Protein AF-0000000067129770 (afdb_homodimer)

Organism: Columba livia (NCBI:txid8932)

InterPro domains:
  IPR011598 Myc-type, basic helix-loop-helix (bHLH) domain [PF00010] (25-75)
  IPR011598 Myc-type, basic helix-loop-helix (bHLH) domain [PS50888] (24-75)
  IPR011598 Myc-type, basic helix-loop-helix (bHLH) domain [SM00353] (30-81)
  IPR036638 Helix-loop-helix DNA-binding domain superfamily [G3DSA:4.10.280.10] (25-103)
  IPR036638 Helix-loop-helix DNA-binding domain superfamily [SSF47459] (23-103)

Radius of gyration: 40.96 Å; Cα contacts (8 Å, |Δi|>4): 118; chains: 2; bounding box: 130×120×83 Å

Foldseek 3Di:
DPPPPPPPPVPPPPPPPPDQPPVNVVVVVVVVVVVVVVVVVVVLVVLLVVQPVNPPDDDDSVRSVVSSVVVVVVVVVVVVVVVVVVVVVVVVVVVVVVVVVVVVVVVVVVVVVVVVVVD/DPPPPPPPPVPDPPPPPPDQPPVNVVVVVVVVVVVVVVVVVVVLVVLLVVQPVNPPDDDDSVRSVVSSVVVVVVVVVVVVVVVVVVVVVVVVVVVVVVVVVVVVVVVVVVVVVVVVVVD

Solvent-accessible surface area (backbone atoms only — not comparable to full-atom values): 13628 Å² total; per-residue (Å²): 133,84,77,77,74,76,77,76,70,72,70,75,74,75,73,67,80,68,70,74,47,74,68,50,51,53,53,50,52,53,50,52,52,51,50,52,51,50,49,40,51,52,34,48,52,54,35,37,71,72,32,77,90,45,61,94,52,94,67,54,71,54,52,46,37,47,50,47,39,50,49,50,53,50,49,51,52,48,42,50,51,41,51,51,48,39,54,52,45,52,52,50,40,51,54,42,52,52,50,42,53,54,53,52,53,51,52,51,55,54,53,56,54,55,57,56,72,71,97,134,83,80,78,74,76,79,76,70,72,69,73,75,75,73,67,80,68,69,74,47,76,67,49,50,52,53,49,53,54,50,51,51,51,50,54,52,49,51,38,51,52,33,49,52,54,34,38,71,71,32,78,92,44,60,94,52,93,66,54,70,54,52,44,37,47,50,49,38,52,48,51,53,52,49,52,53,48,41,50,51,42,51,51,48,40,54,51,43,51,50,50,41,50,53,42,50,51,51,43,52,54,52,53,50,50,52,51,54,54,54,57,54,54,57,55,72,72,98

Secondary structure (DSSP, 8-state):
---------------------HHHHHHHHHHHHHHHHHHHHHHHHHHHHH-GGGTTS---HHHHHHHHHHHHHHHHHHHHHHHHHHHHHHHHHHHHHHHHHHHHHHHHHHHHHHHHHH-/---------------------HHHHHHHHHHHHHHHHHHHHHHHHHHHHH-GGGTTS---HHHHHHHHHHHHHHHHHHHHHHHHHHHHHHHHHHHHHHHHHHHHHHHHHHHHHHHHHH-

pLDDT: mean 85.24, std 18.48, range [31.55, 98.75]

Sequence (238 aa):
RERVGVPSGVPPPLTLLSLPSQADKRAHHNALERKRRDHIKDSFHSLRDSVPSLQGEKASRAQILDKATEYIQYMRRKNHTHQQDIDDLKRQNALLEQQVRALEKARYVVHTAQSCLASRERVGVPSGVPPPLTLLSLPSQADKRAHHNALERKRRDHIKDSFHSLRDSVPSLQGEKASRAQILDKATEYIQYMRRKNHTHQQDIDDLKRQNALLEQQVRALEKARYVVHTAQSCLAS

Structure (mmCIF, N/CA/C/O backbone):
data_AF-0000000067129770-model_v1
#
loop_
_entity.id
_entity.type
_entity.pdbx_description
1 polymer 'Protein max'
#
loop_
_atom_site.group_PDB
_atom_site.id
_atom_site.type_symbol
_atom_site.label_atom_id
_atom_site.label_alt_id
_atom_site.label_comp_id
_atom_site.label_asym_id
_atom_site.label_entity_id
_atom_site.label_seq_id
_atom_site.pdbx_PDB_ins_code
_atom_site.Cartn_x
_atom_site.Cartn_y
_atom_site.Cartn_z
_atom_site.occupancy
_atom_site.B_iso_or_equiv
_atom_site.auth_seq_id
_atom_site.auth_comp_id
_atom_site.auth_asym_id
_atom_site.auth_atom_id
_atom_site.pdbx_PDB_model_num
ATOM 1 N N . ARG A 1 1 ? 69.25 -60.094 7.633 1 31.55 1 ARG A N 1
ATOM 2 C CA . ARG A 1 1 ? 68.625 -59.781 6.336 1 31.55 1 ARG A CA 1
ATOM 3 C C . ARG A 1 1 ? 67.188 -59.375 6.492 1 31.55 1 ARG A C 1
ATOM 5 O O . ARG A 1 1 ? 66.312 -60.219 6.699 1 31.55 1 ARG A O 1
ATOM 12 N N . GLU A 1 2 ? 66.938 -58.188 7.184 1 35.28 2 GLU A N 1
ATOM 13 C CA . GLU A 1 2 ? 65.688 -57.531 7.496 1 35.28 2 GLU A CA 1
ATOM 14 C C . GLU A 1 2 ? 64.875 -57.219 6.23 1 35.28 2 GLU A C 1
ATOM 16 O O . GLU A 1 2 ? 65.375 -56.5 5.344 1 35.28 2 GLU A O 1
ATOM 21 N N . ARG A 1 3 ? 64.125 -58.25 5.711 1 37.38 3 ARG A N 1
ATOM 22 C CA . ARG A 1 3 ? 63.219 -58.125 4.551 1 37.38 3 ARG A CA 1
ATOM 23 C C . ARG A 1 3 ? 62.281 -56.938 4.699 1 37.38 3 ARG A C 1
ATOM 25 O O . ARG A 1 3 ? 61.594 -56.812 5.703 1 37.38 3 ARG A O 1
ATOM 32 N N . VAL A 1 4 ? 62.625 -55.688 4.352 1 40.59 4 VAL A N 1
ATOM 33 C CA . VAL A 1 4 ? 61.812 -54.5 4.133 1 40.59 4 VAL A CA 1
ATOM 34 C C . VAL A 1 4 ? 60.625 -54.812 3.232 1 40.59 4 VAL A C 1
ATOM 36 O O . VAL A 1 4 ? 60.812 -55.219 2.076 1 40.59 4 VAL A O 1
ATOM 39 N N . GLY A 1 5 ? 59.594 -55.531 3.721 1 37.03 5 GLY A N 1
ATOM 40 C CA . GLY A 1 5 ? 58.375 -55.812 2.949 1 37.03 5 GLY A CA 1
ATOM 41 C C . GLY A 1 5 ? 57.75 -54.531 2.398 1 37.03 5 GLY A C 1
ATOM 42 O O . GLY A 1 5 ? 57.688 -53.531 3.088 1 37.03 5 GLY A O 1
ATOM 43 N N . VAL A 1 6 ? 58 -54.094 1.116 1 43.81 6 VAL A N 1
ATOM 44 C CA . VAL A 1 6 ? 57.406 -53 0.4 1 43.81 6 VAL A CA 1
ATOM 45 C C . VAL A 1 6 ? 55.875 -53.062 0.548 1 43.81 6 VAL A C 1
ATOM 47 O O . VAL A 1 6 ? 55.281 -54.125 0.414 1 43.81 6 VAL A O 1
ATOM 50 N N . PRO A 1 7 ? 55.312 -52.281 1.512 1 44.62 7 PRO A N 1
ATOM 51 C CA . PRO A 1 7 ? 53.844 -52.219 1.625 1 44.62 7 PRO A CA 1
ATOM 52 C C . PRO A 1 7 ? 53.188 -51.875 0.308 1 44.62 7 PRO A C 1
ATOM 54 O O . PRO A 1 7 ? 53.5 -50.844 -0.299 1 44.62 7 PRO A O 1
ATOM 57 N N . SER A 1 8 ? 53.094 -52.656 -0.707 1 44.31 8 SER A N 1
ATOM 58 C CA . SER A 1 8 ? 52.438 -52.312 -1.972 1 44.31 8 SER A CA 1
ATOM 59 C C . SER A 1 8 ? 51.031 -51.781 -1.747 1 44.31 8 SER A C 1
ATOM 61 O O . SER A 1 8 ? 50.094 -52.562 -1.461 1 44.31 8 SER A O 1
ATOM 63 N N . GLY A 1 9 ? 50.781 -50.906 -0.828 1 41.88 9 GLY A N 1
ATOM 64 C CA . GLY A 1 9 ? 49.438 -50.375 -0.625 1 41.88 9 GLY A CA 1
ATOM 65 C C . GLY A 1 9 ? 48.781 -49.938 -1.908 1 41.88 9 GLY A C 1
ATOM 66 O O . GLY A 1 9 ? 49.219 -48.969 -2.541 1 41.88 9 GLY A O 1
ATOM 67 N N . VAL A 1 10 ? 48.406 -50.844 -2.773 1 53.84 10 VAL A N 1
ATOM 68 C CA . VAL A 1 10 ? 47.656 -50.438 -3.949 1 53.84 10 VAL A CA 1
ATOM 69 C C . VAL A 1 10 ? 46.562 -49.469 -3.537 1 53.84 10 VAL A C 1
ATOM 71 O O . VAL A 1 10 ? 45.969 -49.594 -2.459 1 53.84 10 VAL A O 1
ATOM 74 N N . PRO A 1 11 ? 46.781 -48.156 -3.783 1 56.75 11 PRO A N 1
ATOM 75 C CA . PRO A 1 11 ? 45.75 -47.188 -3.412 1 56.75 11 PRO A CA 1
ATOM 76 C C . PRO A 1 11 ? 44.344 -47.688 -3.799 1 56.75 11 PRO A C 1
ATOM 78 O O . PRO A 1 11 ? 44.188 -48.5 -4.707 1 56.75 11 PRO A O 1
ATOM 81 N N . PRO A 1 12 ? 43.438 -47.688 -2.887 1 58.03 12 PRO A N 1
ATOM 82 C CA . PRO A 1 12 ? 42.062 -48.125 -3.201 1 58.03 12 PRO A CA 1
ATOM 83 C C . PRO A 1 12 ? 41.594 -47.625 -4.57 1 58.03 12 PRO A C 1
ATOM 85 O O . PRO A 1 12 ? 42.094 -46.625 -5.07 1 58.03 12 PRO A O 1
ATOM 88 N N . PRO A 1 13 ? 41.219 -48.5 -5.449 1 53.84 13 PRO A N 1
ATOM 89 C CA . PRO A 1 13 ? 40.719 -48.062 -6.758 1 53.84 13 PRO A CA 1
ATOM 90 C C . PRO A 1 13 ? 39.875 -46.812 -6.691 1 53.84 13 PRO A C 1
ATOM 92 O O . PRO A 1 13 ? 39.219 -46.562 -5.684 1 53.84 13 PRO A O 1
ATOM 95 N N . LEU A 1 14 ? 40.312 -45.688 -7.199 1 51.38 14 LEU A N 1
ATOM 96 C CA . LEU A 1 14 ? 39.5 -44.5 -7.395 1 51.38 14 LEU A CA 1
ATOM 97 C C . LEU A 1 14 ? 38.062 -44.844 -7.742 1 51.38 14 LEU A C 1
ATOM 99 O O . LEU A 1 14 ? 37.812 -45.562 -8.719 1 51.38 14 LEU A O 1
ATOM 103 N N . THR A 1 15 ? 37.25 -45.25 -6.82 1 51.47 15 THR A N 1
ATOM 104 C CA . THR A 1 15 ? 35.812 -45.344 -7.094 1 51.47 15 THR A CA 1
ATOM 105 C C . THR A 1 15 ? 35.438 -44.375 -8.203 1 51.47 15 THR A C 1
ATOM 107 O O . THR A 1 15 ? 35.719 -43.188 -8.125 1 51.47 15 THR A O 1
ATOM 110 N N . LEU A 1 16 ? 35.5 -44.625 -9.398 1 52.03 16 LEU A N 1
ATOM 111 C CA . LEU A 1 16 ? 34.969 -43.906 -10.547 1 52.03 16 LEU A CA 1
ATOM 112 C C . LEU A 1 16 ? 33.75 -43.094 -10.164 1 52.03 16 LEU A C 1
ATOM 114 O O . LEU A 1 16 ? 32.781 -43.656 -9.625 1 52.03 16 LEU A O 1
ATOM 118 N N . LEU A 1 17 ? 33.781 -41.906 -9.609 1 55.53 17 LEU A N 1
ATOM 119 C CA . LEU A 1 17 ? 32.625 -41.031 -9.547 1 55.53 17 LEU A CA 1
ATOM 120 C C . LEU A 1 17 ? 31.609 -41.406 -10.617 1 55.53 17 LEU A C 1
ATOM 122 O O . LEU A 1 17 ? 31.859 -41.25 -11.812 1 55.53 17 LEU A O 1
ATOM 126 N N . SER A 1 18 ? 31.016 -42.625 -10.547 1 59.47 18 SER A N 1
ATOM 127 C CA . SER A 1 18 ? 29.984 -43.094 -11.461 1 59.47 18 SER A CA 1
ATOM 128 C C . SER A 1 18 ? 29.156 -41.969 -12.008 1 59.47 18 SER A C 1
ATOM 130 O O . SER A 1 18 ? 28.719 -41.094 -11.258 1 59.47 18 SER A O 1
ATOM 132 N N . LEU A 1 19 ? 29.344 -41.531 -13.164 1 66.94 19 LEU A N 1
ATOM 133 C CA . LEU A 1 19 ? 28.516 -40.594 -13.93 1 66.94 19 LEU A CA 1
ATOM 134 C C . LEU A 1 19 ? 27.031 -40.75 -13.562 1 66.94 19 LEU A C 1
ATOM 136 O O . LEU A 1 19 ? 26.531 -41.875 -13.461 1 66.94 19 LEU A O 1
ATOM 140 N N . PRO A 1 20 ? 26.562 -39.875 -12.883 1 70.94 20 PRO A N 1
ATOM 141 C CA . PRO A 1 20 ? 25.141 -39.969 -12.523 1 70.94 20 PRO A CA 1
ATOM 142 C C . PRO A 1 20 ? 24.312 -40.594 -13.633 1 70.94 20 PRO A C 1
ATOM 144 O O . PRO A 1 20 ? 24.453 -40.25 -14.805 1 70.94 20 PRO A O 1
ATOM 147 N N . SER A 1 21 ? 23.766 -41.75 -13.453 1 78.44 21 SER A N 1
ATOM 148 C CA . SER A 1 21 ? 22.891 -42.438 -14.391 1 78.44 21 SER A CA 1
ATOM 149 C C . SER A 1 21 ? 21.734 -41.531 -14.828 1 78.44 21 SER A C 1
ATOM 151 O O . SER A 1 21 ? 21.484 -40.5 -14.211 1 78.44 21 SER A O 1
ATOM 153 N N . GLN A 1 22 ? 21.203 -41.688 -16.047 1 85.38 22 GLN A N 1
ATOM 154 C CA . GLN A 1 22 ? 20 -41 -16.531 1 85.38 22 GLN A CA 1
ATOM 155 C C . GLN A 1 22 ? 18.938 -40.938 -15.445 1 85.38 22 GLN A C 1
ATOM 157 O O . GLN A 1 22 ? 18.234 -39.906 -15.32 1 85.38 22 GLN A O 1
ATOM 162 N N . ALA A 1 23 ? 18.891 -42 -14.672 1 88.25 23 ALA A N 1
ATOM 163 C CA . ALA A 1 23 ? 17.938 -42.062 -13.57 1 88.25 23 ALA A CA 1
ATOM 164 C C . ALA A 1 23 ? 18.281 -41.031 -12.484 1 88.25 23 ALA A C 1
ATOM 166 O O . ALA A 1 23 ? 17.406 -40.406 -11.906 1 88.25 23 ALA A O 1
ATOM 167 N N . ASP A 1 24 ? 19.5 -40.812 -12.211 1 87.62 24 ASP A N 1
ATOM 168 C CA . ASP A 1 24 ? 19.953 -39.844 -11.211 1 87.62 24 ASP A CA 1
ATOM 169 C C . ASP A 1 24 ? 19.703 -38.438 -11.672 1 87.62 24 ASP A C 1
ATOM 171 O O . ASP A 1 24 ? 19.297 -37.562 -10.883 1 87.62 24 ASP A O 1
ATOM 175 N N . LYS A 1 25 ? 19.875 -38.281 -12.891 1 90.44 25 LYS A N 1
ATOM 176 C CA . LYS A 1 25 ? 19.641 -36.969 -13.453 1 90.44 25 LYS A CA 1
ATOM 177 C C . LYS A 1 25 ? 18.156 -36.594 -13.383 1 90.44 25 LYS A C 1
ATOM 179 O O . LYS A 1 25 ? 17.828 -35.438 -13.047 1 90.44 25 LYS A O 1
ATOM 184 N N . ARG A 1 26 ? 17.312 -37.531 -13.781 1 93.06 26 ARG A N 1
ATOM 185 C CA . ARG A 1 26 ? 15.875 -37.312 -13.711 1 93.06 26 ARG A CA 1
ATOM 186 C C . ARG A 1 26 ? 15.438 -37 -12.281 1 93.06 26 ARG A C 1
ATOM 188 O O . ARG A 1 26 ? 14.609 -36.125 -12.039 1 93.06 26 ARG A O 1
ATOM 195 N N . ALA A 1 27 ? 15.914 -37.781 -11.297 1 93.88 27 ALA A N 1
ATOM 196 C CA . ALA A 1 27 ? 15.594 -37.594 -9.891 1 93.88 27 ALA A CA 1
ATOM 197 C C . ALA A 1 27 ? 16.016 -36.219 -9.414 1 93.88 27 ALA A C 1
ATOM 199 O O . ALA A 1 27 ? 15.281 -35.562 -8.664 1 93.88 27 ALA A O 1
ATOM 200 N N . HIS A 1 28 ? 17.156 -35.75 -9.836 1 94.88 28 HIS A N 1
ATOM 201 C CA . HIS A 1 28 ? 17.656 -34.438 -9.453 1 94.88 28 HIS A CA 1
ATOM 202 C C . HIS A 1 28 ? 16.75 -33.344 -10.008 1 94.88 28 HIS A C 1
ATOM 204 O O . HIS A 1 28 ? 16.391 -32.406 -9.289 1 94.88 28 HIS A O 1
ATOM 210 N N . HIS A 1 29 ? 16.391 -33.438 -11.289 1 95.81 29 HIS A N 1
ATOM 211 C CA . HIS A 1 29 ? 15.508 -32.469 -11.922 1 95.81 29 HIS A CA 1
ATOM 212 C C . HIS A 1 29 ? 14.18 -32.375 -11.18 1 95.81 29 HIS A C 1
ATOM 214 O O . HIS A 1 29 ? 13.719 -31.266 -10.883 1 95.81 29 HIS A O 1
ATOM 220 N N . ASN A 1 30 ? 13.617 -33.469 -10.875 1 96.94 30 ASN A N 1
ATOM 221 C CA . ASN A 1 30 ? 12.344 -33.5 -10.156 1 96.94 30 ASN A CA 1
ATOM 222 C C . ASN A 1 30 ? 12.461 -32.875 -8.781 1 96.94 30 ASN A C 1
ATOM 224 O O . ASN A 1 30 ? 11.547 -32.156 -8.352 1 96.94 30 ASN A O 1
ATOM 228 N N . ALA A 1 31 ? 13.516 -33.094 -8.109 1 97.5 31 ALA A N 1
ATOM 229 C CA . ALA A 1 31 ? 13.742 -32.5 -6.793 1 97.5 31 ALA A CA 1
ATOM 230 C C . ALA A 1 31 ? 13.852 -31 -6.883 1 97.5 31 ALA A C 1
ATOM 232 O O . ALA A 1 31 ? 13.32 -30.281 -6.031 1 97.5 31 ALA A O 1
ATOM 233 N N . LEU A 1 32 ? 14.547 -30.5 -7.859 1 97.25 32 LEU A N 1
ATOM 234 C CA . LEU A 1 32 ? 14.703 -29.062 -8.047 1 97.25 32 LEU A CA 1
ATOM 235 C C . LEU A 1 32 ? 13.359 -28.391 -8.32 1 97.25 32 LEU A C 1
ATOM 237 O O . LEU A 1 32 ? 13.07 -27.328 -7.781 1 97.25 32 LEU A O 1
ATOM 241 N N . GLU A 1 33 ? 12.586 -29 -9.125 1 96.5 33 GLU A N 1
ATOM 242 C CA . GLU A 1 33 ? 11.273 -28.453 -9.453 1 96.5 33 GLU A CA 1
ATOM 243 C C . GLU A 1 33 ? 10.359 -28.438 -8.227 1 96.5 33 GLU A C 1
ATOM 245 O O . GLU A 1 33 ? 9.602 -27.484 -8.031 1 96.5 33 GLU A O 1
ATOM 250 N N . ARG A 1 34 ? 10.445 -29.531 -7.418 1 97.31 34 ARG A N 1
ATOM 251 C CA . ARG A 1 34 ? 9.688 -29.562 -6.172 1 97.31 34 ARG A CA 1
ATOM 252 C C . ARG A 1 34 ? 10.086 -28.422 -5.254 1 97.31 34 ARG A C 1
ATOM 254 O O . ARG A 1 34 ? 9.219 -27.766 -4.66 1 97.31 34 ARG A O 1
ATOM 261 N N . LYS A 1 35 ? 11.328 -28.188 -5.188 1 97.69 35 LYS A N 1
ATOM 262 C CA . LYS A 1 35 ? 11.82 -27.078 -4.367 1 97.69 35 LYS A CA 1
ATOM 263 C C . LYS A 1 35 ? 11.305 -25.734 -4.875 1 97.69 35 LYS A C 1
ATOM 265 O O . LYS A 1 35 ? 10.93 -24.875 -4.086 1 97.69 35 LYS A O 1
ATOM 270 N N . ARG A 1 36 ? 11.359 -25.453 -6.098 1 96.81 36 ARG A N 1
ATOM 271 C CA . ARG A 1 36 ? 10.867 -24.219 -6.699 1 96.81 36 ARG A CA 1
ATOM 272 C C . ARG A 1 36 ? 9.383 -24.016 -6.414 1 96.81 36 ARG A C 1
ATOM 274 O O . ARG A 1 36 ? 8.953 -22.922 -6.059 1 96.81 36 ARG A O 1
ATOM 281 N N . ARG A 1 37 ? 8.617 -25.062 -6.605 1 97.31 37 ARG A N 1
ATOM 282 C CA . ARG A 1 37 ? 7.184 -25 -6.363 1 97.31 37 ARG A CA 1
ATOM 283 C C . ARG A 1 37 ? 6.883 -24.672 -4.906 1 97.31 37 ARG A C 1
ATOM 285 O O . ARG A 1 37 ? 5.961 -23.906 -4.609 1 97.31 37 ARG A O 1
ATOM 292 N N . ASP A 1 38 ? 7.621 -25.312 -3.996 1 97.94 38 ASP A N 1
ATOM 293 C CA . ASP A 1 38 ? 7.457 -25.047 -2.572 1 97.94 38 ASP A CA 1
ATOM 294 C C . ASP A 1 38 ? 7.766 -23.578 -2.254 1 97.94 38 ASP A C 1
ATOM 296 O O . ASP A 1 38 ? 7.027 -22.938 -1.511 1 97.94 38 ASP A O 1
ATOM 300 N N . HIS A 1 39 ? 8.805 -23.109 -2.834 1 97.88 39 HIS A N 1
ATOM 301 C CA . HIS A 1 39 ? 9.148 -21.719 -2.631 1 97.88 39 HIS A CA 1
ATOM 302 C C . HIS A 1 39 ? 8.023 -20.797 -3.1 1 97.88 39 HIS A C 1
ATOM 304 O O . HIS A 1 39 ? 7.668 -19.844 -2.404 1 97.88 39 HIS A O 1
ATOM 310 N N . ILE A 1 40 ? 7.512 -20.984 -4.164 1 98.19 40 ILE A N 1
ATOM 311 C CA . ILE A 1 40 ? 6.414 -20.203 -4.727 1 98.19 40 ILE A CA 1
ATOM 312 C C . ILE A 1 40 ? 5.203 -20.281 -3.799 1 98.19 40 ILE A C 1
ATOM 314 O O . ILE A 1 40 ? 4.531 -19.281 -3.561 1 98.19 40 ILE A O 1
ATOM 318 N N . LYS A 1 41 ? 4.965 -21.5 -3.328 1 97.69 41 LYS A N 1
ATOM 319 C CA . LYS A 1 41 ? 3.871 -21.703 -2.383 1 97.69 41 LYS A CA 1
ATOM 320 C C . LYS A 1 41 ? 4.055 -20.828 -1.141 1 97.69 41 LYS A C 1
ATOM 322 O O . LYS A 1 41 ? 3.109 -20.188 -0.678 1 97.69 41 LYS A O 1
ATOM 327 N N . ASP A 1 42 ? 5.199 -20.891 -0.614 1 97.81 42 ASP A N 1
ATOM 328 C CA . ASP A 1 42 ? 5.52 -20.078 0.56 1 97.81 42 ASP A CA 1
ATOM 329 C C . ASP A 1 42 ? 5.336 -18.594 0.269 1 97.81 42 ASP A C 1
ATOM 331 O O . ASP A 1 42 ? 4.84 -17.844 1.114 1 97.81 42 ASP A O 1
ATOM 335 N N . SER A 1 43 ? 5.762 -18.188 -0.853 1 98.19 43 SER A N 1
ATOM 336 C CA . SER A 1 43 ? 5.621 -16.797 -1.251 1 98.19 43 SER A CA 1
ATOM 337 C C . SER A 1 43 ? 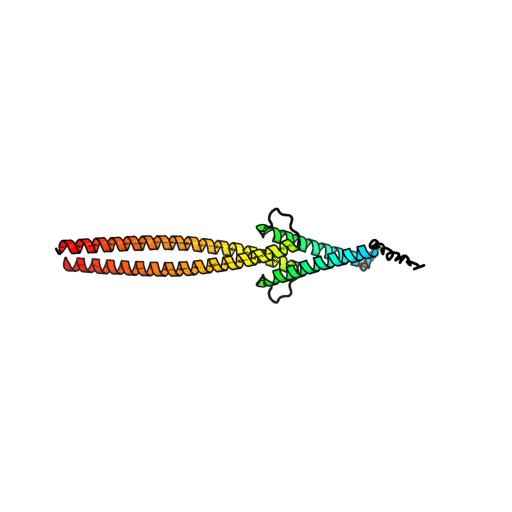4.156 -16.391 -1.374 1 98.19 43 SER A C 1
ATOM 339 O O . SER A 1 43 ? 3.773 -15.289 -1.005 1 98.19 43 SER A O 1
ATOM 341 N N . PHE A 1 44 ? 3.334 -17.234 -1.805 1 97.38 44 PHE A N 1
ATOM 342 C CA . PHE A 1 44 ? 1.895 -17 -1.849 1 97.38 44 PHE A CA 1
ATOM 343 C C . PHE A 1 44 ? 1.334 -16.797 -0.445 1 97.38 44 PHE A C 1
ATOM 345 O O . PHE A 1 44 ? 0.502 -15.922 -0.219 1 97.38 44 PHE A O 1
ATOM 352 N N . HIS A 1 45 ? 1.781 -17.672 0.484 1 95.69 45 HIS A N 1
ATOM 353 C CA . HIS A 1 45 ? 1.32 -17.562 1.863 1 95.69 45 HIS A CA 1
ATOM 354 C C . HIS A 1 45 ? 1.709 -16.219 2.467 1 95.69 45 HIS A C 1
ATOM 356 O O . HIS A 1 45 ? 0.89 -15.57 3.121 1 95.69 45 HIS A O 1
ATOM 362 N N . SER A 1 46 ? 2.896 -15.844 2.213 1 96.44 46 SER A N 1
ATOM 363 C CA . SER A 1 46 ? 3.381 -14.562 2.719 1 96.44 46 SER A CA 1
ATOM 364 C C . SER A 1 46 ? 2.564 -13.406 2.16 1 96.44 46 SER A C 1
ATOM 366 O O . SER A 1 46 ? 2.213 -12.477 2.891 1 96.44 46 SER A O 1
ATOM 368 N N . LEU A 1 47 ? 2.275 -13.508 0.915 1 97.06 47 LEU A N 1
ATOM 369 C CA . LEU A 1 47 ? 1.49 -12.461 0.268 1 97.06 47 LEU A CA 1
ATOM 370 C C . LEU A 1 47 ? 0.071 -12.422 0.826 1 97.06 47 LEU A C 1
ATOM 372 O O . LEU A 1 47 ? -0.456 -11.352 1.122 1 97.06 47 LEU A O 1
ATOM 376 N N . ARG A 1 48 ? -0.507 -13.609 0.912 1 95.81 48 ARG A N 1
ATOM 377 C CA . ARG A 1 48 ? -1.851 -13.719 1.471 1 95.81 48 ARG A CA 1
ATOM 378 C C . ARG A 1 48 ? -1.92 -13.094 2.859 1 95.81 48 ARG A C 1
ATOM 380 O O . ARG A 1 48 ? -2.85 -12.344 3.162 1 95.81 48 ARG A O 1
ATOM 387 N N . ASP A 1 49 ? -0.949 -13.25 3.721 1 94.69 49 ASP A N 1
ATOM 388 C CA . ASP A 1 49 ? -0.92 -12.766 5.098 1 94.69 49 ASP A CA 1
ATOM 389 C C . ASP A 1 49 ? -0.701 -11.25 5.141 1 94.69 49 ASP A C 1
ATOM 391 O O . ASP A 1 49 ? -0.998 -10.609 6.148 1 94.69 49 ASP A O 1
ATOM 395 N N . SER A 1 50 ? -0.2 -10.711 4.102 1 95.38 50 SER A N 1
ATOM 396 C CA . SER A 1 50 ? 0.086 -9.281 4.07 1 95.38 50 SER A CA 1
ATOM 397 C C . SER A 1 50 ? -1.137 -8.484 3.635 1 95.38 50 SER A C 1
ATOM 399 O O . SER A 1 50 ? -1.153 -7.254 3.74 1 95.38 50 SER A O 1
ATOM 401 N N . VAL A 1 51 ? -2.098 -9.273 3.16 1 95.88 51 VAL A N 1
ATOM 402 C CA . VAL A 1 51 ? -3.305 -8.609 2.676 1 95.88 51 VAL A CA 1
ATOM 403 C C . VAL A 1 51 ? -4.434 -8.789 3.691 1 95.88 51 VAL A C 1
ATOM 405 O O . VAL A 1 51 ? -4.906 -9.906 3.914 1 95.88 51 VAL A O 1
ATOM 408 N N . PRO A 1 52 ? -4.969 -7.75 4.223 1 92.25 52 PRO A N 1
ATOM 409 C CA . PRO A 1 52 ? -5.973 -7.836 5.285 1 92.25 52 PRO A CA 1
ATOM 410 C C . PRO A 1 52 ? -7.273 -8.492 4.82 1 92.25 52 PRO A C 1
ATOM 412 O O . PRO A 1 52 ? -7.926 -9.195 5.594 1 92.25 52 PRO A O 1
ATOM 415 N N . SER A 1 53 ? -7.66 -8.289 3.615 1 90.69 53 SER A N 1
ATOM 416 C CA . SER A 1 53 ? -8.93 -8.789 3.096 1 90.69 53 SER A CA 1
ATOM 417 C C . SER A 1 53 ? -8.914 -10.305 2.961 1 90.69 53 SER A C 1
ATOM 419 O O . SER A 1 53 ? -9.961 -10.938 2.818 1 90.69 53 SER A O 1
ATOM 421 N N . LEU A 1 54 ? -7.75 -10.852 2.994 1 91.38 54 LEU A N 1
ATOM 422 C CA . LEU A 1 54 ? -7.605 -12.281 2.742 1 91.38 54 LEU A CA 1
ATOM 423 C C . LEU A 1 54 ? -7.359 -13.039 4.043 1 91.38 54 LEU A C 1
ATOM 425 O O . LEU A 1 54 ? -7.273 -14.266 4.039 1 91.38 54 LEU A O 1
ATOM 429 N N . GLN A 1 55 ? -7.355 -12.422 5.148 1 82.62 55 GLN A N 1
ATOM 430 C CA . GLN A 1 55 ? -7.055 -13.07 6.418 1 82.62 55 GLN A CA 1
ATOM 431 C C . GLN A 1 55 ? -8.195 -14 6.844 1 82.62 55 GLN A C 1
ATOM 433 O O . GLN A 1 55 ? -9.344 -13.57 6.922 1 82.62 55 GLN A O 1
ATOM 438 N N . GLY A 1 56 ? -7.777 -15.242 7.078 1 78.62 56 GLY A N 1
ATOM 439 C CA . GLY A 1 56 ? -8.727 -16.203 7.617 1 78.62 56 GLY A CA 1
ATOM 440 C C . GLY A 1 56 ? -9.539 -16.906 6.547 1 78.62 56 GLY A C 1
ATOM 441 O O . GLY A 1 56 ? -10.414 -17.719 6.855 1 78.62 56 GLY A O 1
ATOM 442 N N . GLU A 1 57 ? -9.453 -16.5 5.297 1 74.31 57 GLU A N 1
ATOM 443 C CA . GLU A 1 57 ? -10.227 -17.109 4.219 1 74.31 57 GLU A CA 1
ATOM 444 C C . GLU A 1 57 ? -9.352 -18 3.348 1 74.31 57 GLU A C 1
ATOM 446 O O . GLU A 1 57 ? -8.156 -17.75 3.191 1 74.31 57 GLU A O 1
ATOM 451 N N . LYS A 1 58 ? -10 -19.047 3.014 1 87.06 58 LYS A N 1
ATOM 452 C CA . LYS A 1 58 ? -9.312 -19.859 2.008 1 87.06 58 LYS A CA 1
ATOM 453 C C . LYS A 1 58 ? -9.406 -19.219 0.627 1 87.06 58 LYS A C 1
ATOM 455 O O . LYS A 1 58 ? -10.508 -18.922 0.147 1 87.06 58 LYS A O 1
ATOM 460 N N . ALA A 1 59 ? -8.406 -18.625 0.122 1 92.81 59 ALA A N 1
ATOM 461 C CA . ALA A 1 59 ? -8.398 -17.969 -1.18 1 92.81 59 ALA A CA 1
ATOM 462 C C . ALA A 1 59 ? -7.539 -18.734 -2.182 1 92.81 59 ALA A C 1
ATOM 464 O O . ALA A 1 59 ? -6.484 -19.266 -1.826 1 92.81 59 ALA A O 1
ATOM 465 N N . SER A 1 60 ? -8.125 -18.781 -3.381 1 95.31 60 SER A N 1
ATOM 466 C CA . SER A 1 60 ? -7.359 -19.406 -4.457 1 95.31 60 SER A CA 1
ATOM 467 C C . SER A 1 60 ? -6.152 -18.562 -4.844 1 95.31 60 SER A C 1
ATOM 469 O O . SER A 1 60 ? -6.039 -17.406 -4.426 1 95.31 60 SER A O 1
ATOM 471 N N . ARG A 1 61 ? -5.285 -19.109 -5.57 1 96.81 61 ARG A N 1
ATOM 472 C CA . ARG A 1 61 ? -4.102 -18.406 -6.043 1 96.81 61 ARG A CA 1
ATOM 473 C C . ARG A 1 61 ? -4.48 -17.188 -6.867 1 96.81 61 ARG A C 1
ATOM 475 O O . ARG A 1 61 ? -3.91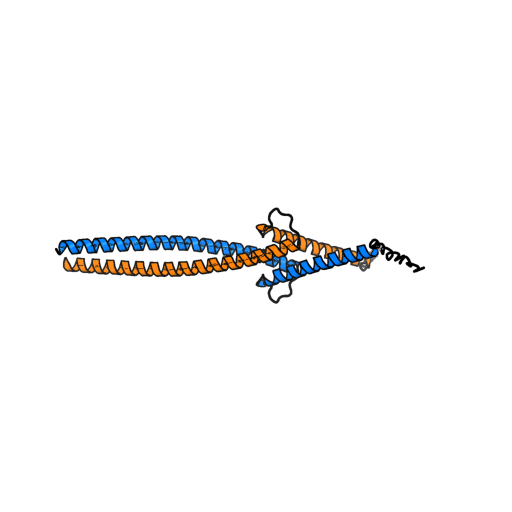8 -16.109 -6.688 1 96.81 61 ARG A O 1
ATOM 482 N N . ALA A 1 62 ? -5.383 -17.391 -7.816 1 97.12 62 ALA A N 1
ATOM 483 C CA . ALA A 1 62 ? -5.828 -16.281 -8.656 1 97.12 62 ALA A CA 1
ATOM 484 C C . ALA A 1 62 ? -6.438 -15.164 -7.816 1 97.12 62 ALA A C 1
ATOM 486 O O . ALA A 1 62 ? -6.156 -13.984 -8.039 1 97.12 62 ALA A O 1
ATOM 487 N N . GLN A 1 63 ? -7.199 -15.492 -6.863 1 96.31 63 GLN A N 1
ATOM 488 C CA . GLN A 1 63 ? -7.844 -14.531 -5.98 1 96.31 63 GLN A CA 1
ATOM 489 C C . GLN A 1 63 ? -6.816 -13.758 -5.156 1 96.31 63 GLN A C 1
ATOM 491 O O . GLN A 1 63 ? -6.953 -12.547 -4.953 1 96.31 63 GLN A O 1
ATOM 496 N N . ILE A 1 64 ? -5.84 -14.453 -4.664 1 97.75 64 ILE A N 1
ATOM 497 C CA . ILE A 1 64 ? -4.789 -13.812 -3.883 1 97.75 64 ILE A CA 1
ATOM 498 C C . ILE A 1 64 ? -4.09 -12.758 -4.73 1 97.75 64 ILE A C 1
ATOM 500 O O . ILE A 1 64 ? -3.893 -11.625 -4.285 1 97.75 64 ILE A O 1
ATOM 504 N N . LEU A 1 65 ? -3.85 -13.133 -5.922 1 98 65 LEU A N 1
ATOM 505 C CA . LEU A 1 65 ? -3.17 -12.219 -6.828 1 98 65 LEU A CA 1
ATOM 506 C C . LEU A 1 65 ? -4.039 -11 -7.133 1 98 65 LEU A C 1
ATOM 508 O O . LEU A 1 65 ? -3.566 -9.867 -7.086 1 98 65 LEU A O 1
ATOM 512 N N . ASP A 1 66 ? -5.215 -11.227 -7.418 1 97.62 66 ASP A N 1
ATOM 513 C CA . ASP A 1 66 ? -6.148 -10.156 -7.758 1 97.62 66 ASP A CA 1
ATOM 514 C C . ASP A 1 66 ? -6.395 -9.234 -6.562 1 97.62 66 ASP A C 1
ATOM 516 O O . ASP A 1 66 ? -6.383 -8.008 -6.703 1 97.62 66 ASP A O 1
ATOM 520 N N . LYS A 1 67 ? -6.574 -9.859 -5.457 1 97.25 67 LYS A N 1
ATOM 521 C CA . LYS A 1 67 ? -6.812 -9.07 -4.25 1 97.25 67 LYS A CA 1
ATOM 522 C C . LYS A 1 67 ? -5.574 -8.266 -3.867 1 97.25 67 LYS A C 1
ATOM 524 O O . LYS A 1 67 ? -5.688 -7.141 -3.381 1 97.25 67 LYS A O 1
ATOM 529 N N . ALA A 1 68 ? -4.445 -8.812 -4.016 1 98 68 ALA A N 1
ATOM 530 C CA . ALA A 1 68 ? -3.207 -8.086 -3.752 1 98 68 ALA A CA 1
ATOM 531 C C . ALA A 1 68 ? -3.076 -6.875 -4.672 1 98 68 ALA A C 1
ATOM 533 O O . ALA A 1 68 ? -2.697 -5.789 -4.227 1 98 68 ALA A O 1
ATOM 534 N N . THR A 1 69 ? -3.381 -7.09 -5.93 1 97.75 69 THR A N 1
ATOM 535 C CA . THR A 1 69 ? -3.332 -5.996 -6.895 1 97.75 69 THR A CA 1
ATOM 536 C C . THR A 1 69 ? -4.289 -4.875 -6.492 1 97.75 69 THR A C 1
ATOM 538 O O . THR A 1 69 ? -3.922 -3.699 -6.516 1 97.75 69 THR A O 1
ATOM 541 N N . GLU A 1 70 ? -5.477 -5.242 -6.133 1 97.62 70 GLU A N 1
ATOM 542 C CA . GLU A 1 70 ? -6.473 -4.277 -5.672 1 97.62 70 GLU A CA 1
ATOM 543 C C . GLU A 1 70 ? -5.98 -3.527 -4.438 1 97.62 70 GLU A C 1
ATOM 545 O O . GLU A 1 70 ? -6.137 -2.307 -4.344 1 97.62 70 GLU A O 1
ATOM 550 N N . TYR A 1 71 ? -5.469 -4.277 -3.557 1 97.81 71 TYR A N 1
ATOM 551 C CA . TYR A 1 71 ? -4.984 -3.697 -2.311 1 97.81 71 TYR A CA 1
ATOM 552 C C . TYR A 1 71 ? -3.852 -2.713 -2.572 1 97.81 71 TYR A C 1
ATOM 554 O O . TYR A 1 71 ? -3.807 -1.634 -1.976 1 97.81 71 TYR A O 1
ATOM 562 N N . ILE A 1 72 ? -2.971 -3.057 -3.432 1 97.88 72 ILE A N 1
ATOM 563 C CA . ILE A 1 72 ? -1.862 -2.178 -3.789 1 97.88 72 ILE A CA 1
ATOM 564 C C . ILE A 1 72 ? -2.404 -0.884 -4.391 1 97.88 72 ILE A C 1
ATOM 566 O O . ILE A 1 72 ? -1.964 0.21 -4.031 1 97.88 72 ILE A O 1
ATOM 570 N N . GLN A 1 73 ? -3.363 -0.977 -5.254 1 97.38 73 GLN A N 1
ATOM 571 C CA . GLN A 1 73 ? -3.963 0.202 -5.871 1 97.38 73 GLN A CA 1
ATOM 572 C C . GLN A 1 73 ? -4.645 1.082 -4.828 1 97.38 73 GLN A C 1
ATOM 574 O O . GLN A 1 73 ? -4.504 2.307 -4.855 1 97.38 73 GLN A O 1
ATOM 579 N N . TYR A 1 74 ? -5.379 0.488 -3.959 1 97.88 74 TYR A N 1
ATOM 580 C CA . TYR A 1 74 ? -6.031 1.204 -2.869 1 97.88 74 TYR A CA 1
ATOM 581 C C . TYR A 1 74 ? -5.008 1.954 -2.021 1 97.88 74 TYR A C 1
ATOM 583 O O . TYR A 1 74 ? -5.195 3.133 -1.713 1 97.88 74 TYR A O 1
ATOM 591 N N . MET A 1 75 ? -3.963 1.301 -1.696 1 97.19 75 MET A N 1
ATOM 592 C CA . MET A 1 75 ? -2.93 1.881 -0.843 1 97.19 75 MET A CA 1
ATOM 593 C C . MET A 1 75 ? -2.256 3.062 -1.531 1 97.19 75 MET A C 1
ATOM 595 O O . MET A 1 75 ? -1.909 4.051 -0.881 1 97.19 75 MET A O 1
ATOM 599 N N . ARG A 1 76 ? -2.037 2.906 -2.781 1 96.75 76 ARG A N 1
ATOM 600 C CA . ARG A 1 76 ? -1.452 4.004 -3.547 1 96.75 76 ARG A CA 1
ATOM 601 C C . ARG A 1 76 ? -2.355 5.23 -3.523 1 96.75 76 ARG A C 1
ATOM 603 O O . ARG A 1 76 ? -1.885 6.348 -3.305 1 96.75 76 ARG A O 1
ATOM 610 N N . ARG A 1 77 ? -3.559 5.051 -3.74 1 97.44 77 ARG A N 1
ATOM 611 C CA . ARG A 1 77 ? -4.52 6.145 -3.688 1 97.44 77 ARG A CA 1
ATOM 612 C C . ARG A 1 77 ? -4.555 6.777 -2.299 1 97.44 77 ARG A C 1
ATOM 614 O O . ARG A 1 77 ? -4.535 8 -2.17 1 97.44 77 ARG A O 1
ATOM 621 N N . LYS A 1 78 ? -4.609 5.918 -1.396 1 97.88 78 LYS A N 1
ATOM 622 C CA . LYS A 1 78 ? -4.656 6.398 -0.018 1 97.88 78 LYS A CA 1
ATOM 623 C C . LYS A 1 78 ? -3.404 7.203 0.325 1 97.88 78 LYS A C 1
ATOM 625 O O . LYS A 1 78 ? -3.494 8.266 0.937 1 97.88 78 LYS A O 1
ATOM 630 N N . ASN A 1 79 ? -2.32 6.652 -0.039 1 97.62 79 ASN A N 1
ATOM 631 C CA . ASN A 1 79 ? -1.066 7.355 0.201 1 97.62 79 ASN A CA 1
ATOM 632 C C . ASN A 1 79 ? -1.046 8.719 -0.492 1 97.62 79 ASN A C 1
ATOM 634 O O . ASN A 1 79 ? -0.567 9.695 0.075 1 97.62 79 ASN A O 1
ATOM 638 N N . HIS A 1 80 ? -1.578 8.727 -1.668 1 97.5 80 HIS A N 1
ATOM 639 C CA . HIS A 1 80 ? -1.662 9.984 -2.402 1 97.5 80 HIS A CA 1
ATOM 640 C C . HIS A 1 80 ? -2.566 10.984 -1.686 1 97.5 80 HIS A C 1
ATOM 642 O O . HIS A 1 80 ? -2.207 12.148 -1.524 1 97.5 80 HIS A O 1
ATOM 648 N N . THR A 1 81 ? -3.652 10.633 -1.209 1 98.5 81 THR A N 1
ATOM 649 C CA . THR A 1 81 ? -4.594 11.469 -0.472 1 98.5 81 THR A CA 1
ATOM 650 C C . THR A 1 81 ? -3.957 12 0.812 1 98.5 81 THR A C 1
ATOM 652 O O . THR A 1 81 ? -4.062 13.188 1.12 1 98.5 81 THR A O 1
ATOM 655 N N . HIS A 1 82 ? -3.299 11.094 1.517 1 98.5 82 HIS A N 1
ATOM 656 C CA . HIS A 1 82 ? -2.623 11.5 2.744 1 98.5 82 HIS A CA 1
ATOM 657 C C . HIS A 1 82 ? -1.55 12.547 2.461 1 98.5 82 HIS A C 1
ATOM 659 O O . HIS A 1 82 ? -1.392 13.5 3.225 1 98.5 82 HIS A O 1
ATOM 665 N N . GLN A 1 83 ? -0.865 12.375 1.404 1 98.31 83 GLN A N 1
ATOM 666 C CA . GLN A 1 83 ? 0.158 13.344 1.021 1 98.31 83 GLN A CA 1
ATOM 667 C C . GLN A 1 83 ? -0.46 14.703 0.71 1 98.31 83 GLN A C 1
ATOM 669 O O . GLN A 1 83 ? 0.074 15.742 1.111 1 98.31 83 GLN A O 1
ATOM 674 N N . GLN A 1 84 ? -1.591 14.742 0.025 1 98.56 84 GLN A N 1
ATOM 675 C CA . GLN A 1 84 ? -2.303 15.977 -0.268 1 98.56 84 GLN A CA 1
ATOM 676 C C . GLN A 1 84 ? -2.787 16.656 1.013 1 98.56 84 GLN A C 1
ATOM 678 O O . GLN A 1 84 ? -2.678 17.875 1.16 1 98.56 84 GLN A O 1
ATOM 683 N N . ASP A 1 85 ? -3.25 15.898 1.848 1 98.62 85 ASP A N 1
ATOM 684 C CA . ASP A 1 85 ? -3.703 16.438 3.129 1 98.62 85 ASP A CA 1
ATOM 685 C C . ASP A 1 85 ? -2.551 17.062 3.9 1 98.62 85 ASP A C 1
ATOM 687 O O . ASP A 1 85 ? -2.703 18.141 4.477 1 98.62 85 ASP A O 1
ATOM 691 N N . ILE A 1 86 ? -1.459 16.375 3.918 1 98.75 86 ILE A N 1
ATOM 692 C CA . ILE A 1 86 ? -0.276 16.875 4.605 1 98.75 86 ILE A CA 1
ATOM 693 C C . ILE A 1 86 ? 0.128 18.219 4.012 1 98.75 86 ILE A C 1
ATOM 695 O O . ILE A 1 86 ? 0.359 19.188 4.746 1 98.75 86 ILE A O 1
ATOM 699 N N . ASP A 1 87 ? 0.112 18.312 2.709 1 98.69 87 ASP A N 1
ATOM 700 C CA . ASP A 1 87 ? 0.501 19.547 2.041 1 98.69 87 ASP A CA 1
ATOM 701 C C . ASP A 1 87 ? -0.479 20.672 2.359 1 98.69 87 ASP A C 1
ATOM 703 O O . ASP A 1 87 ? -0.069 21.812 2.6 1 98.69 87 ASP A O 1
ATOM 707 N N . ASP A 1 88 ? -1.711 20.375 2.377 1 98.69 88 ASP A N 1
ATOM 708 C CA . ASP A 1 88 ? -2.738 21.359 2.695 1 98.69 88 ASP A CA 1
ATOM 709 C C . ASP A 1 88 ? -2.605 21.844 4.137 1 98.69 88 ASP A C 1
ATOM 711 O O . ASP A 1 88 ? -2.68 23.047 4.402 1 98.69 88 ASP A O 1
ATOM 715 N N . LEU A 1 89 ? -2.318 20.891 5.004 1 98.5 89 LEU A N 1
ATOM 716 C CA . LEU A 1 89 ? -2.188 21.234 6.418 1 98.5 89 LEU A CA 1
ATOM 717 C C . LEU A 1 89 ? -0.932 22.062 6.66 1 98.5 89 LEU A C 1
ATOM 719 O O . LEU A 1 89 ? -0.939 22.984 7.484 1 98.5 89 LEU A O 1
ATOM 723 N N . LYS A 1 90 ? 0.058 21.797 5.898 1 98.38 90 LYS A N 1
ATOM 724 C CA . LYS A 1 90 ? 1.287 22.578 6 1 98.38 90 LYS A CA 1
ATOM 725 C C . LYS A 1 90 ? 1.072 24 5.512 1 98.38 90 LYS A C 1
ATOM 727 O O . LYS A 1 90 ? 1.568 24.953 6.121 1 98.38 90 LYS A O 1
ATOM 732 N N . ARG A 1 91 ? 0.297 24.141 4.512 1 98.44 91 ARG A N 1
ATOM 733 C CA . ARG A 1 91 ? -0.032 25.469 3.99 1 98.44 91 ARG A CA 1
ATOM 734 C C . ARG A 1 91 ? -0.866 26.266 4.992 1 98.44 91 ARG A C 1
ATOM 736 O O . ARG A 1 91 ? -0.592 27.438 5.246 1 98.44 91 ARG A O 1
ATOM 743 N N . GLN A 1 92 ? -1.777 25.562 5.531 1 98 92 GLN A N 1
ATOM 744 C CA . GLN A 1 92 ? -2.625 26.203 6.531 1 98 92 GLN A CA 1
ATOM 745 C C . GLN A 1 92 ? -1.819 26.609 7.766 1 98 92 GLN A C 1
ATOM 747 O O . GLN A 1 92 ? -1.996 27.703 8.297 1 98 92 GLN A O 1
ATOM 752 N N . ASN A 1 93 ? -1.005 25.719 8.172 1 98.06 93 ASN A N 1
ATOM 753 C CA . ASN A 1 93 ? -0.129 26 9.305 1 98.06 93 ASN A CA 1
ATOM 754 C C . ASN A 1 93 ? 0.766 27.203 9.047 1 98.06 93 ASN A C 1
ATOM 756 O O . ASN A 1 93 ? 0.972 28.031 9.93 1 98.06 93 ASN A O 1
ATOM 760 N N . ALA A 1 94 ? 1.187 27.312 7.859 1 97.88 94 ALA A N 1
ATOM 761 C CA . ALA A 1 94 ? 2.035 28.453 7.488 1 97.88 94 ALA A CA 1
ATOM 762 C C . ALA A 1 94 ? 1.25 29.75 7.512 1 97.88 94 ALA A C 1
ATOM 764 O O . ALA A 1 94 ? 1.752 30.781 7.98 1 97.88 94 ALA A O 1
ATOM 765 N N . LEU A 1 95 ? 0.05 29.734 7.047 1 98.06 95 LEU A N 1
ATOM 766 C CA . LEU A 1 95 ? -0.818 30.906 7.055 1 98.06 95 LEU A CA 1
ATOM 767 C C . LEU A 1 95 ? -1.143 31.328 8.484 1 98.06 95 LEU A C 1
ATOM 769 O O . LEU A 1 95 ? -1.089 32.5 8.812 1 98.06 95 LEU A O 1
ATOM 773 N N . LEU A 1 96 ? -1.334 30.391 9.336 1 97.75 96 LEU A N 1
ATOM 774 C CA . LEU A 1 96 ? -1.658 30.672 10.734 1 97.75 96 LEU A CA 1
ATOM 775 C C . LEU A 1 96 ? -0.446 31.234 11.469 1 97.75 96 LEU A C 1
ATOM 777 O O . LEU A 1 96 ? -0.579 32.156 12.289 1 97.75 96 LEU A O 1
ATOM 781 N N . GLU A 1 97 ? 0.705 30.734 11.094 1 97.31 97 GLU A N 1
ATOM 782 C CA . GLU A 1 97 ? 1.937 31.234 11.695 1 97.31 97 GLU A CA 1
ATOM 783 C C . GLU A 1 97 ? 2.186 32.688 11.289 1 97.31 97 GLU A C 1
ATOM 785 O O . GLU A 1 97 ? 2.615 33.5 12.109 1 97.31 97 GLU A O 1
ATOM 790 N N . GLN A 1 98 ? 1.88 33.031 10.055 1 97.38 98 GLN A N 1
ATOM 791 C CA . GLN A 1 98 ? 2.018 34.406 9.57 1 97.38 98 GLN A CA 1
ATOM 792 C C . GLN A 1 98 ? 1.034 35.344 10.273 1 97.38 98 GLN A C 1
ATOM 794 O O . GLN A 1 98 ? 1.389 36.469 10.641 1 97.38 98 GLN A O 1
ATOM 799 N N . GLN A 1 99 ? -0.115 34.812 10.5 1 95.88 99 GLN A N 1
ATOM 800 C CA . GLN A 1 99 ? -1.13 35.594 11.195 1 95.88 99 GLN A CA 1
ATOM 801 C C . GLN A 1 99 ? -0.725 35.875 12.641 1 95.88 99 GLN A C 1
ATOM 803 O O . GLN A 1 99 ? -0.878 37 13.141 1 95.88 99 GLN A O 1
ATOM 808 N N . VAL A 1 100 ? -0.178 34.844 13.266 1 96.62 100 VAL A N 1
ATOM 809 C CA . VAL A 1 100 ? 0.274 35 14.648 1 96.62 100 VAL A CA 1
ATOM 810 C C . VAL A 1 100 ? 1.41 36 14.719 1 96.62 100 VAL A C 1
ATOM 812 O O . VAL A 1 100 ? 1.414 36.875 15.586 1 96.62 100 VAL A O 1
ATOM 815 N N . ARG A 1 101 ? 2.279 36 13.789 1 94.88 101 ARG A N 1
ATOM 816 C CA . ARG A 1 101 ? 3.4 36.938 13.75 1 94.88 101 ARG A CA 1
ATOM 817 C C . ARG A 1 101 ? 2.92 38.375 13.5 1 94.88 101 ARG A C 1
ATOM 819 O O . ARG A 1 101 ? 3.408 39.312 14.125 1 94.88 101 ARG A O 1
ATOM 826 N N . ALA A 1 102 ? 1.904 38.469 12.664 1 94.62 102 ALA A N 1
ATOM 827 C CA . ALA A 1 102 ? 1.354 39.781 12.344 1 94.62 102 ALA A CA 1
ATOM 828 C C . ALA A 1 102 ? 0.641 40.406 13.555 1 94.62 102 ALA A C 1
ATOM 830 O O . ALA A 1 102 ? 0.799 41.594 13.852 1 94.62 102 ALA A O 1
ATOM 831 N N . LEU A 1 103 ? -0.008 39.594 14.352 1 92.19 103 LEU A N 1
ATOM 832 C CA . LEU A 1 103 ? -0.744 40.031 15.523 1 92.19 103 LEU A CA 1
ATOM 833 C C . LEU A 1 103 ? 0.209 40.375 16.672 1 92.19 103 LEU A C 1
ATOM 835 O O . LEU A 1 103 ? -0.015 41.344 17.406 1 92.19 103 LEU A O 1
ATOM 839 N N . GLU A 1 104 ? 1.277 39.594 16.719 1 91.19 104 GLU A N 1
ATOM 840 C CA . GLU A 1 104 ? 2.281 39.844 17.75 1 91.19 104 GLU A CA 1
ATOM 841 C C . GLU A 1 104 ? 3.041 41.156 17.469 1 91.19 104 GLU A C 1
ATOM 843 O O . GLU A 1 104 ? 3.324 41.906 18.391 1 91.19 104 GLU A O 1
ATOM 848 N N . LYS A 1 105 ? 3.275 41.469 16.25 1 89.5 105 LYS A N 1
ATOM 849 C CA . LYS A 1 105 ? 3.947 42.719 15.859 1 89.5 105 LYS A CA 1
ATOM 850 C C . LYS A 1 105 ? 3.061 43.938 16.125 1 89.5 105 LYS A C 1
ATOM 852 O O . LYS A 1 105 ? 3.535 44.969 16.594 1 89.5 105 LYS A O 1
ATOM 857 N N . ALA A 1 106 ? 1.846 43.75 15.938 1 85.5 106 ALA A N 1
ATOM 858 C CA . ALA A 1 106 ? 0.9 44.844 16.172 1 85.5 106 ALA A CA 1
ATOM 859 C C . ALA A 1 106 ? 0.767 45.125 17.656 1 85.5 106 ALA A C 1
ATOM 861 O O . ALA A 1 106 ? 0.663 46.281 18.062 1 85.5 106 ALA A O 1
ATOM 862 N N . ARG A 1 107 ? 0.789 44.156 18.453 1 82.88 107 ARG A N 1
ATOM 863 C CA . ARG A 1 107 ? 0.704 44.312 19.906 1 82.88 107 ARG A CA 1
ATOM 864 C C . ARG A 1 107 ? 1.949 45 20.453 1 82.88 107 ARG A C 1
ATOM 866 O O . ARG A 1 107 ? 1.856 45.844 21.344 1 82.88 107 ARG A O 1
ATOM 873 N N . TYR A 1 108 ? 3.064 44.688 19.844 1 83.5 108 TYR A N 1
ATOM 874 C CA . TYR A 1 108 ? 4.32 45.281 20.281 1 83.5 108 TYR A CA 1
ATOM 875 C C . TYR A 1 108 ? 4.359 46.75 19.938 1 83.5 108 TYR A C 1
ATOM 877 O O . TYR A 1 108 ? 4.77 47.594 20.766 1 83.5 108 TYR A O 1
ATOM 885 N N . VAL A 1 109 ? 3.803 47.156 18.781 1 81.94 109 VAL A N 1
ATOM 886 C CA . VAL A 1 109 ? 3.805 48.531 18.312 1 81.94 109 VAL A CA 1
ATOM 887 C C . VAL A 1 109 ? 2.885 49.375 19.203 1 81.94 109 VAL A C 1
ATOM 889 O O . VAL A 1 109 ? 3.227 50.5 19.562 1 81.94 109 VAL A O 1
ATOM 892 N N . VAL A 1 110 ? 1.772 48.75 19.672 1 78.12 110 VAL A N 1
ATOM 893 C CA . VAL A 1 110 ? 0.801 49.469 20.5 1 78.12 110 VAL A CA 1
ATOM 894 C C . VAL A 1 110 ? 1.354 49.656 21.906 1 78.12 110 VAL A C 1
ATOM 896 O O . VAL A 1 110 ? 1.221 50.75 22.484 1 78.12 110 VAL A O 1
ATOM 899 N N . HIS A 1 111 ? 2.096 48.688 22.375 1 78.31 111 HIS A N 1
ATOM 900 C CA . HIS A 1 111 ? 2.66 48.781 23.719 1 78.31 111 HIS A CA 1
ATOM 901 C C . HIS A 1 111 ? 3.809 49.781 23.781 1 78.31 111 HIS A C 1
ATOM 903 O O . HIS A 1 111 ? 3.922 50.531 24.75 1 78.31 111 HIS A O 1
ATOM 909 N N . THR A 1 112 ? 4.609 49.844 22.703 1 82.06 112 THR A N 1
ATOM 910 C CA . THR A 1 112 ? 5.727 50.781 22.672 1 82.06 112 THR A CA 1
ATOM 911 C C . THR A 1 112 ? 5.223 52.219 22.531 1 82.06 112 THR A C 1
ATOM 913 O O . THR A 1 112 ? 5.766 53.125 23.156 1 82.06 112 THR A O 1
ATOM 916 N N . ALA A 1 113 ? 4.137 52.562 21.938 1 76.88 113 ALA A N 1
ATOM 917 C CA . ALA A 1 113 ? 3.555 53.875 21.75 1 76.88 113 ALA A CA 1
ATOM 918 C C . ALA A 1 113 ? 2.951 54.406 23.047 1 76.88 113 ALA A C 1
ATOM 920 O O . ALA A 1 113 ? 3.082 55.594 23.359 1 76.88 113 ALA A O 1
ATOM 921 N N . GLN A 1 114 ? 2.316 53.594 23.828 1 71.31 114 GLN A N 1
ATOM 922 C CA . GLN A 1 114 ? 1.697 54 25.094 1 71.31 114 GLN A CA 1
ATOM 923 C C . GLN A 1 114 ? 2.752 54.344 26.141 1 71.31 114 GLN A C 1
ATOM 925 O O . GLN A 1 114 ? 2.568 55.25 26.938 1 71.31 114 GLN A O 1
ATOM 930 N N . SER A 1 115 ? 3.885 53.594 26.078 1 75.19 115 SER A N 1
ATOM 931 C CA . SER A 1 115 ? 4.945 53.844 27.047 1 75.19 115 SER A CA 1
ATOM 932 C C . SER A 1 115 ? 5.617 55.188 26.766 1 75.19 115 SER A C 1
ATOM 934 O O . SER A 1 115 ? 6.02 55.906 27.688 1 75.19 115 SER A O 1
ATOM 936 N N . CYS A 1 116 ? 5.605 55.812 25.578 1 77.06 116 CYS A N 1
ATOM 937 C CA . CYS A 1 116 ? 6.223 57.094 25.219 1 77.06 116 CYS A CA 1
ATOM 938 C C . CYS A 1 116 ? 5.328 58.25 25.609 1 77.06 116 CYS A C 1
ATOM 940 O O . CYS A 1 116 ? 5.816 59.344 25.938 1 77.06 116 CYS A O 1
ATOM 942 N N . LEU A 1 117 ? 3.996 58.031 25.531 1 64.81 117 LEU A N 1
ATOM 943 C CA . LEU A 1 117 ? 3.086 59.125 25.922 1 64.81 117 LEU A CA 1
ATOM 944 C C . LEU A 1 117 ? 3.051 59.281 27.438 1 64.81 117 LEU A C 1
ATOM 946 O O . LEU A 1 117 ? 2.746 60.375 27.922 1 64.81 117 LEU A O 1
ATOM 950 N N . ALA A 1 118 ? 3.471 58.219 28.125 1 65.62 118 ALA A N 1
ATOM 951 C CA . ALA A 1 118 ? 3.453 58.312 29.578 1 65.62 118 ALA A CA 1
ATOM 952 C C . ALA A 1 118 ? 4.77 58.875 30.109 1 65.62 118 ALA A C 1
ATOM 954 O O . ALA A 1 118 ? 4.84 59.312 31.25 1 65.62 118 ALA A O 1
ATOM 955 N N . SER A 1 119 ? 5.77 58.875 29.359 1 58.28 119 SER A N 1
ATOM 956 C CA . SER A 1 119 ? 6.973 59.562 29.812 1 58.28 119 SER A CA 1
ATOM 957 C C . SER A 1 119 ? 6.949 61.031 29.406 1 58.28 119 SER A C 1
ATOM 959 O O . SER A 1 119 ? 6.465 61.375 28.328 1 58.28 119 SER A O 1
ATOM 961 N N . ARG B 1 1 ? -62.156 -40.281 -54.156 1 31.62 1 ARG B N 1
ATOM 962 C CA . ARG B 1 1 ? -61.406 -41.094 -53.219 1 31.62 1 ARG B CA 1
ATOM 963 C C . ARG B 1 1 ? -60.031 -40.5 -52.938 1 31.62 1 ARG B C 1
ATOM 965 O O . ARG B 1 1 ? -59.094 -40.656 -53.75 1 31.62 1 ARG B O 1
ATOM 972 N N . GLU B 1 2 ? -60 -39.219 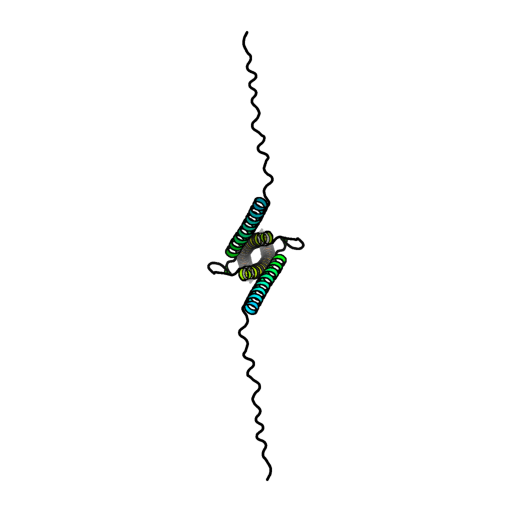-52.406 1 35.75 2 GLU B N 1
ATOM 973 C CA . GLU B 1 2 ? -58.875 -38.375 -52.062 1 35.75 2 GLU B CA 1
ATOM 974 C C . GLU B 1 2 ? -57.969 -39.062 -51.031 1 35.75 2 GLU B C 1
ATOM 976 O O . GLU B 1 2 ? -58.469 -39.438 -49.938 1 35.75 2 GLU B O 1
ATOM 981 N N . ARG B 1 3 ? -57 -39.906 -51.469 1 37.47 3 ARG B N 1
ATOM 982 C CA . ARG B 1 3 ? -56 -40.594 -50.688 1 37.47 3 ARG B CA 1
ATOM 983 C C . ARG B 1 3 ? -55.25 -39.625 -49.781 1 37.47 3 ARG B C 1
ATOM 985 O O . ARG B 1 3 ? -54.688 -38.625 -50.281 1 37.47 3 ARG B O 1
ATOM 992 N N . VAL B 1 4 ? -55.688 -39.219 -48.594 1 40.69 4 VAL B N 1
ATOM 993 C CA . VAL B 1 4 ? -55 -38.531 -47.5 1 40.69 4 VAL B CA 1
ATOM 994 C C . VAL B 1 4 ? -53.688 -39.25 -47.188 1 40.69 4 VAL B C 1
ATOM 996 O O . VAL B 1 4 ? -53.688 -40.438 -46.812 1 40.69 4 VAL B O 1
ATOM 999 N N . GLY B 1 5 ? -52.625 -39.094 -48 1 37.09 5 GLY B N 1
ATOM 1000 C CA . GLY B 1 5 ? -51.312 -39.625 -47.719 1 37.09 5 GLY B CA 1
ATOM 1001 C C . GLY B 1 5 ? -50.781 -39.219 -46.344 1 37.09 5 GLY B C 1
ATOM 1002 O O . GLY B 1 5 ? -50.906 -38.031 -45.969 1 37.09 5 GLY B O 1
ATOM 1003 N N . VAL B 1 6 ? -51 -39.969 -45.25 1 43.78 6 VAL B N 1
ATOM 1004 C CA . VAL B 1 6 ? -50.438 -39.75 -43.906 1 43.78 6 VAL B CA 1
ATOM 1005 C C . VAL B 1 6 ? -48.938 -39.5 -44 1 43.78 6 VAL B C 1
ATOM 1007 O O . VAL B 1 6 ? -48.219 -40.219 -44.688 1 43.78 6 VAL B O 1
ATOM 1010 N N . PRO B 1 7 ? -48.531 -38.188 -44.062 1 45.09 7 PRO B N 1
ATOM 1011 C CA . PRO B 1 7 ? -47.094 -37.938 -44.062 1 45.09 7 PRO B CA 1
ATOM 1012 C C . PRO B 1 7 ? -46.375 -38.656 -42.906 1 45.09 7 PRO B C 1
ATOM 1014 O O . PRO B 1 7 ? -46.781 -38.562 -41.75 1 45.09 7 PRO B O 1
ATOM 1017 N N . SER B 1 8 ? -46.062 -39.875 -42.906 1 44.31 8 SER B N 1
ATOM 1018 C CA . SER B 1 8 ? -45.344 -40.594 -41.875 1 44.31 8 SER B CA 1
ATOM 1019 C C . SER B 1 8 ? -44.031 -39.906 -41.5 1 44.31 8 SER B C 1
ATOM 1021 O O . SER B 1 8 ? -43.062 -40 -42.25 1 44.31 8 SER B O 1
ATOM 1023 N N . GLY B 1 9 ? -44 -38.594 -41.406 1 41.31 9 GLY B N 1
ATOM 1024 C CA . GLY B 1 9 ? -42.719 -37.969 -41.094 1 41.31 9 GLY B CA 1
ATOM 1025 C C . GLY B 1 9 ? -42.031 -38.562 -39.906 1 41.31 9 GLY B C 1
ATOM 1026 O O . GLY B 1 9 ? -42.562 -38.5 -38.781 1 41.31 9 GLY B O 1
ATOM 1027 N N . VAL B 1 10 ? -41.5 -39.75 -40.031 1 53.25 10 VAL B N 1
ATOM 1028 C CA . VAL B 1 10 ? -40.719 -40.312 -38.938 1 53.25 10 VAL B CA 1
ATOM 1029 C C . VAL B 1 10 ? -39.781 -39.25 -38.375 1 53.25 10 VAL B C 1
ATOM 1031 O O . VAL B 1 10 ? -39.25 -38.406 -39.125 1 53.25 10 VAL B O 1
ATOM 1034 N N . PRO B 1 11 ? -40.156 -38.656 -37.25 1 56.56 11 PRO B N 1
ATOM 1035 C CA . PRO B 1 11 ? -39.25 -37.656 -36.719 1 56.56 11 PRO B CA 1
ATOM 1036 C C . PRO B 1 11 ? -37.781 -38.062 -36.75 1 56.56 11 PRO B C 1
ATOM 1038 O O . PRO B 1 11 ? -37.5 -39.281 -36.812 1 56.56 11 PRO B O 1
ATOM 1041 N N . PRO B 1 12 ? -36.938 -37.281 -37.312 1 57.59 12 PRO B N 1
ATOM 1042 C CA . PRO B 1 12 ? -35.531 -37.625 -37.375 1 57.59 12 PRO B CA 1
ATOM 1043 C C . PRO B 1 12 ? -35.031 -38.312 -36.094 1 57.59 12 PRO B C 1
ATOM 1045 O O . PRO B 1 12 ? -35.625 -38.094 -35.031 1 57.59 12 PRO B O 1
ATOM 1048 N N . PRO B 1 13 ? -34.531 -39.5 -36.188 1 53.09 13 PRO B N 1
ATOM 1049 C CA . PRO B 1 13 ? -34 -40.156 -35 1 53.09 13 PRO B CA 1
ATOM 1050 C C . PRO B 1 13 ? -33.312 -39.188 -34.031 1 53.09 13 PRO B C 1
ATOM 1052 O O . PRO B 1 13 ? -32.75 -38.156 -34.438 1 53.09 13 PRO B O 1
ATOM 1055 N N . LEU B 1 14 ? -33.875 -38.875 -32.875 1 50.78 14 LEU B N 1
ATOM 1056 C CA . LEU B 1 14 ? -33.188 -38.188 -31.797 1 50.78 14 LEU B CA 1
ATOM 1057 C C . LEU B 1 14 ? -31.703 -38.5 -31.766 1 50.78 14 LEU B C 1
ATOM 1059 O O . LEU B 1 14 ? -31.328 -39.656 -31.656 1 50.78 14 LEU B O 1
ATOM 1063 N N . THR B 1 15 ? -30.906 -38 -32.656 1 50.84 15 THR B N 1
ATOM 1064 C CA . THR B 1 15 ? -29.469 -38.094 -32.469 1 50.84 15 THR B CA 1
ATOM 1065 C C . THR B 1 15 ? -29.125 -38.25 -30.984 1 50.84 15 THR B C 1
ATOM 1067 O O . THR B 1 15 ? -29.578 -37.469 -30.141 1 50.84 15 THR B O 1
ATOM 1070 N N . LEU B 1 16 ? -29.109 -39.312 -30.391 1 51.66 16 LEU B N 1
ATOM 1071 C CA . LEU B 1 16 ? -28.609 -39.656 -29.062 1 51.66 16 LEU B CA 1
ATOM 1072 C C . LEU B 1 16 ? -27.516 -38.719 -28.625 1 51.66 16 LEU B C 1
ATOM 1074 O O . LEU B 1 16 ? -26.516 -38.531 -29.344 1 51.66 16 LEU B O 1
ATOM 1078 N N . LEU B 1 17 ? -27.734 -37.562 -28.109 1 54.75 17 LEU B N 1
ATOM 1079 C CA . LEU B 1 17 ? -26.688 -36.812 -27.406 1 54.75 17 LEU B CA 1
ATOM 1080 C C . LEU B 1 17 ? -25.562 -37.719 -26.969 1 54.75 17 LEU B C 1
ATOM 1082 O O . LEU B 1 17 ? -25.766 -38.594 -26.094 1 54.75 17 LEU B O 1
ATOM 1086 N N . SER B 1 18 ? -24.844 -38.375 -27.891 1 58.81 18 SER B N 1
ATOM 1087 C CA . SER B 1 18 ? -23.719 -39.25 -27.625 1 58.81 18 SER B CA 1
ATOM 1088 C C . SER B 1 18 ? -23 -38.844 -26.344 1 58.81 18 SER B C 1
ATOM 1090 O O . SER B 1 18 ? -22.688 -37.656 -26.141 1 58.81 18 SER B O 1
ATOM 1092 N N . LEU B 1 19 ? -23.188 -39.469 -25.297 1 67.12 19 LEU B N 1
ATOM 1093 C CA . LEU B 1 19 ? -22.422 -39.375 -24.047 1 67.12 19 LEU B CA 1
ATOM 1094 C C . LEU B 1 19 ? -20.969 -39.031 -24.328 1 67.12 19 LEU B C 1
ATOM 1096 O O . LEU B 1 19 ? -20.344 -39.594 -25.234 1 67.12 19 LEU B O 1
ATOM 1100 N N . PRO B 1 20 ? -20.641 -37.875 -24.062 1 71.06 20 PRO B N 1
ATOM 1101 C CA . PRO B 1 20 ? -19.25 -37.5 -24.297 1 71.06 20 PRO B CA 1
ATOM 1102 C C . PRO B 1 20 ? -18.281 -38.656 -24.031 1 71.06 20 PRO B C 1
ATOM 1104 O O . PRO B 1 20 ? -18.391 -39.344 -23.016 1 71.06 20 PRO B O 1
ATOM 1107 N N . SER B 1 21 ? -17.656 -39.188 -25 1 78.25 21 SER B N 1
ATOM 1108 C CA . SER B 1 21 ? -16.641 -40.219 -24.891 1 78.25 21 SER B CA 1
ATOM 1109 C C . SER B 1 21 ? -15.578 -39.875 -23.859 1 78.25 21 SER B C 1
ATOM 1111 O O . SER B 1 21 ? -15.469 -38.719 -23.453 1 78.25 21 SER B O 1
ATOM 1113 N N . GLN B 1 22 ? -14.969 -40.844 -23.172 1 85.56 22 GLN B N 1
ATOM 1114 C CA . GLN B 1 22 ? -13.836 -40.656 -22.266 1 85.56 22 GLN B CA 1
ATOM 1115 C C . GLN B 1 22 ? -12.836 -39.656 -22.859 1 85.56 22 GLN B C 1
ATOM 1117 O O . GLN B 1 22 ? -12.258 -38.844 -22.125 1 85.56 22 GLN B O 1
ATOM 1122 N N . ALA B 1 23 ? -12.719 -39.75 -24.188 1 88.25 23 ALA B N 1
ATOM 1123 C CA . ALA B 1 23 ? -11.828 -38.812 -24.875 1 88.25 23 ALA B CA 1
ATOM 1124 C C . ALA B 1 23 ? -12.352 -37.375 -24.797 1 88.25 23 ALA B C 1
ATOM 1126 O O . ALA B 1 23 ? -11.578 -36.438 -24.641 1 88.25 23 ALA B O 1
ATOM 1127 N N . ASP B 1 24 ? -13.594 -37.188 -24.875 1 87.75 24 ASP B N 1
ATOM 1128 C CA . ASP B 1 24 ? -14.195 -35.844 -24.797 1 87.75 24 ASP B CA 1
ATOM 1129 C C . ASP B 1 24 ? -14.086 -35.281 -2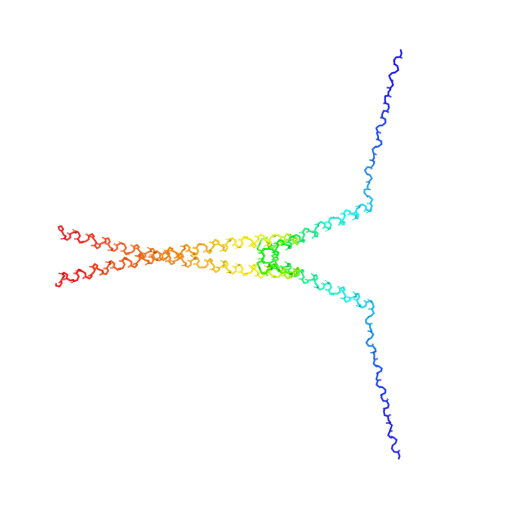3.391 1 87.75 24 ASP B C 1
ATOM 1131 O O . ASP B 1 24 ? -13.82 -34.094 -23.219 1 87.75 24 ASP B O 1
ATOM 1135 N N . LYS B 1 25 ? -14.219 -36.125 -22.516 1 90.44 25 LYS B N 1
ATOM 1136 C CA . LYS B 1 25 ? -14.102 -35.688 -21.125 1 90.44 25 LYS B CA 1
ATOM 1137 C C . LYS B 1 25 ? -12.688 -35.25 -20.812 1 90.44 25 LYS B C 1
ATOM 1139 O O . LYS B 1 25 ? -12.492 -34.219 -20.125 1 90.44 25 LYS B O 1
ATOM 1144 N N . ARG B 1 26 ? -11.711 -36.062 -21.25 1 93.06 26 ARG B N 1
ATOM 1145 C CA . ARG B 1 26 ? -10.312 -35.688 -21.047 1 93.06 26 ARG B CA 1
ATOM 1146 C C . ARG B 1 26 ? -9.992 -34.375 -21.719 1 93.06 26 ARG B C 1
ATOM 1148 O O . ARG B 1 26 ? -9.273 -33.531 -21.141 1 93.06 26 ARG B O 1
ATOM 1155 N N . ALA B 1 27 ? -10.422 -34.156 -22.953 1 93.88 27 ALA B N 1
ATOM 1156 C CA . ALA B 1 27 ? -10.203 -32.906 -23.703 1 93.88 27 ALA B CA 1
ATOM 1157 C C . ALA B 1 27 ? -10.805 -31.734 -22.969 1 93.88 27 ALA B C 1
ATOM 1159 O O . ALA B 1 27 ? -10.195 -30.656 -22.891 1 93.88 27 ALA B O 1
ATOM 1160 N N . HIS B 1 28 ? -11.961 -31.906 -22.391 1 94.94 28 HIS B N 1
ATOM 1161 C CA . HIS B 1 28 ? -12.617 -30.828 -21.656 1 94.94 28 HIS B CA 1
ATOM 1162 C C . HIS B 1 28 ? -11.82 -30.453 -20.406 1 94.94 28 HIS B C 1
ATOM 1164 O O . HIS B 1 28 ? -11.609 -29.266 -20.141 1 94.94 28 HIS B O 1
ATOM 1170 N N . HIS B 1 29 ? -11.391 -31.469 -19.656 1 95.75 29 HIS B N 1
ATOM 1171 C CA . HIS B 1 29 ? -10.594 -31.234 -18.453 1 95.75 29 HIS B CA 1
ATOM 1172 C C . HIS B 1 29 ? -9.328 -30.438 -18.781 1 95.75 29 HIS B C 1
ATOM 1174 O O . HIS B 1 29 ? -9.008 -29.469 -18.094 1 95.75 29 HIS B O 1
ATOM 1180 N N . ASN B 1 30 ? -8.664 -30.844 -19.797 1 96.94 30 ASN B N 1
ATOM 1181 C CA . ASN B 1 30 ? -7.434 -30.172 -20.219 1 96.94 30 ASN B CA 1
ATOM 1182 C C . ASN B 1 30 ? -7.695 -28.719 -20.609 1 96.94 30 ASN B C 1
ATOM 1184 O O . ASN B 1 30 ? -6.891 -27.844 -20.297 1 96.94 30 ASN B O 1
ATOM 1188 N N . ALA B 1 31 ? -8.758 -28.484 -21.266 1 97.5 31 ALA B N 1
ATOM 1189 C CA . ALA B 1 31 ? -9.125 -27.125 -21.672 1 97.5 31 ALA B CA 1
ATOM 1190 C C . ALA B 1 31 ? -9.398 -26.25 -20.453 1 97.5 31 ALA B C 1
ATOM 1192 O O . ALA B 1 31 ? -9 -25.078 -20.438 1 97.5 31 ALA B O 1
ATOM 1193 N N . LEU B 1 32 ? -10.094 -26.766 -19.484 1 97.25 32 LEU B N 1
ATOM 1194 C CA . LEU B 1 32 ? -10.398 -26.016 -18.266 1 97.25 32 LEU B CA 1
ATOM 1195 C C . LEU B 1 32 ? -9.117 -25.656 -17.516 1 97.25 32 LEU B C 1
ATOM 1197 O O . LEU B 1 32 ? -8.984 -24.531 -17.016 1 97.25 32 LEU B O 1
ATOM 1201 N N . GLU B 1 33 ? -8.234 -26.562 -17.422 1 96.44 33 GLU B N 1
ATOM 1202 C CA . GLU B 1 33 ? -6.973 -26.328 -16.734 1 96.44 33 GLU B CA 1
ATOM 1203 C C . GLU B 1 33 ? -6.141 -25.266 -17.453 1 96.44 33 GLU B C 1
ATOM 1205 O O . GLU B 1 33 ? -5.504 -24.422 -16.812 1 96.44 33 GLU B O 1
ATOM 1210 N N . ARG B 1 34 ? -6.152 -25.359 -18.812 1 97.31 34 ARG B N 1
ATOM 1211 C CA . ARG B 1 34 ? -5.465 -24.344 -19.594 1 97.31 34 ARG B CA 1
ATOM 1212 C C . ARG B 1 34 ? -6.039 -22.953 -19.328 1 97.31 34 ARG B C 1
ATOM 1214 O O . ARG B 1 34 ? -5.293 -21.984 -19.172 1 97.31 34 ARG B O 1
ATOM 1221 N N . LYS B 1 35 ? -7.305 -22.891 -19.25 1 97.69 35 LYS B N 1
ATOM 1222 C CA . LYS B 1 35 ? -7.965 -21.625 -18.969 1 97.69 35 LYS B CA 1
ATOM 1223 C C . LYS B 1 35 ? -7.578 -21.109 -17.578 1 97.69 35 LYS B C 1
ATOM 1225 O O . LYS B 1 35 ? -7.34 -19.906 -17.406 1 97.69 35 LYS B O 1
ATOM 1230 N N . ARG B 1 36 ? -7.59 -21.859 -16.594 1 96.88 36 ARG B N 1
ATOM 1231 C CA . ARG B 1 36 ? -7.207 -21.484 -15.234 1 96.88 36 ARG B CA 1
ATOM 1232 C C . ARG B 1 36 ? -5.77 -20.969 -15.188 1 96.88 36 ARG B C 1
ATOM 1234 O O . ARG B 1 36 ? -5.488 -19.953 -14.555 1 96.88 36 ARG B O 1
ATOM 1241 N N . ARG B 1 37 ? -4.891 -21.688 -15.812 1 97.38 37 ARG B N 1
ATOM 1242 C CA . ARG B 1 37 ? -3.484 -21.312 -15.852 1 97.38 37 ARG B CA 1
ATOM 1243 C C . ARG B 1 37 ? -3.307 -19.953 -16.516 1 97.38 37 ARG B C 1
ATOM 1245 O O . ARG B 1 37 ? -2.496 -19.125 -16.078 1 97.38 37 ARG B O 1
ATOM 1252 N N . ASP B 1 38 ? -4.016 -19.75 -17.641 1 97.94 38 ASP B N 1
ATOM 1253 C CA . ASP B 1 38 ? -3.965 -18.469 -18.328 1 97.94 38 ASP B CA 1
ATOM 1254 C C . ASP B 1 38 ? -4.449 -17.328 -17.438 1 97.94 38 ASP B C 1
ATOM 1256 O O . ASP B 1 38 ? -3.83 -16.266 -17.375 1 97.94 38 ASP B O 1
ATOM 1260 N N . HIS B 1 39 ? -5.5 -17.594 -16.75 1 97.94 39 HIS B N 1
ATOM 1261 C CA . HIS B 1 39 ? -6.012 -16.594 -15.828 1 97.94 39 HIS B CA 1
ATOM 1262 C C . HIS B 1 39 ? -4.977 -16.234 -14.766 1 97.94 39 HIS B C 1
ATOM 1264 O O . HIS B 1 39 ? -4.77 -15.062 -14.461 1 97.94 39 HIS B O 1
ATOM 1270 N N . ILE B 1 40 ? -4.383 -17.109 -14.211 1 98.19 40 ILE B N 1
ATOM 1271 C CA . ILE B 1 40 ? -3.35 -16.922 -13.195 1 98.19 40 ILE B CA 1
ATOM 1272 C C . ILE B 1 40 ? -2.191 -16.125 -13.789 1 98.19 40 ILE B C 1
ATOM 1274 O O . ILE B 1 40 ? -1.653 -15.227 -13.133 1 98.19 40 ILE B O 1
ATOM 1278 N N . LYS B 1 41 ? -1.844 -16.516 -15 1 97.69 41 LYS B N 1
ATOM 1279 C CA . LYS B 1 41 ? -0.788 -15.781 -15.695 1 97.69 41 LYS B CA 1
ATOM 1280 C C . LYS B 1 41 ? -1.14 -14.305 -15.844 1 97.69 41 LYS B C 1
ATOM 1282 O O . LYS B 1 41 ? -0.3 -13.438 -15.594 1 97.69 41 LYS B O 1
ATOM 1287 N N . ASP B 1 42 ? -2.303 -14.062 -16.281 1 97.81 42 ASP B N 1
ATOM 1288 C CA . ASP B 1 42 ? -2.775 -12.695 -16.438 1 97.81 42 ASP B CA 1
ATOM 1289 C C . ASP B 1 42 ? -2.746 -11.953 -15.102 1 97.81 42 ASP B C 1
ATOM 1291 O O . ASP B 1 42 ? -2.385 -10.773 -15.047 1 97.81 42 ASP B O 1
ATOM 1295 N N . SER B 1 43 ? -3.148 -12.602 -14.102 1 98.19 43 SER B N 1
ATOM 1296 C CA . SER B 1 43 ? -3.146 -12.008 -12.773 1 98.19 43 SER B CA 1
ATOM 1297 C C . SER B 1 43 ? -1.729 -11.68 -12.312 1 98.19 43 SER B C 1
ATOM 1299 O O . SER B 1 43 ? -1.498 -10.648 -11.68 1 98.19 43 SER B O 1
ATOM 1301 N N . PHE B 1 44 ? -0.789 -12.445 -12.625 1 97.38 44 PHE B N 1
ATOM 1302 C CA . PHE B 1 44 ? 0.614 -12.164 -12.344 1 97.38 44 PHE B CA 1
ATOM 1303 C C . PHE B 1 44 ? 1.068 -10.906 -13.07 1 97.38 44 PHE B C 1
ATOM 1305 O O . PHE B 1 44 ? 1.777 -10.078 -12.5 1 97.38 44 PHE B O 1
ATOM 1312 N N . HIS B 1 45 ? 0.67 -10.805 -14.359 1 95.75 45 HIS B N 1
ATOM 1313 C CA . HIS B 1 45 ? 1.037 -9.625 -15.141 1 95.75 45 HIS B CA 1
ATOM 1314 C C . HIS B 1 45 ? 0.466 -8.352 -14.516 1 95.75 45 HIS B C 1
ATOM 1316 O O . HIS B 1 45 ? 1.168 -7.348 -14.391 1 95.75 45 HIS B O 1
ATOM 1322 N N . SER B 1 46 ? -0.737 -8.438 -14.125 1 96.38 46 SER B N 1
ATOM 1323 C CA . SER B 1 46 ? -1.391 -7.297 -13.5 1 96.38 46 SER B CA 1
ATOM 1324 C C . SER B 1 46 ? -0.683 -6.895 -12.211 1 96.38 46 SER B C 1
ATOM 1326 O O . SER B 1 46 ? -0.479 -5.707 -11.953 1 96.38 46 SER B O 1
ATOM 1328 N N . LEU B 1 47 ? -0.329 -7.879 -11.469 1 97.06 47 LEU B N 1
ATOM 1329 C CA . LEU B 1 47 ? 0.366 -7.621 -10.219 1 97.06 47 LEU B CA 1
ATOM 1330 C C . LEU B 1 47 ? 1.739 -7.008 -10.469 1 97.06 47 LEU B C 1
ATOM 1332 O O . LEU B 1 47 ? 2.123 -6.039 -9.812 1 97.06 47 LEU B O 1
ATOM 1336 N N . ARG B 1 48 ? 2.449 -7.625 -11.398 1 95.81 48 ARG B N 1
ATOM 1337 C CA . ARG B 1 48 ? 3.764 -7.113 -11.773 1 95.81 48 ARG B CA 1
ATOM 1338 C C . ARG B 1 48 ? 3.684 -5.648 -12.18 1 95.81 48 ARG B C 1
ATOM 1340 O O . ARG B 1 48 ? 4.504 -4.832 -11.758 1 95.81 48 ARG B O 1
ATOM 1347 N N . ASP B 1 49 ? 2.691 -5.199 -12.906 1 94.69 49 ASP B N 1
ATOM 1348 C CA . ASP B 1 49 ? 2.531 -3.844 -13.422 1 94.69 49 ASP B CA 1
ATOM 1349 C C . ASP B 1 49 ? 2.135 -2.877 -12.305 1 94.69 49 ASP B C 1
ATOM 1351 O O . ASP B 1 49 ? 2.297 -1.663 -12.445 1 94.69 49 ASP B O 1
ATOM 1355 N N . SER B 1 50 ? 1.623 -3.389 -11.258 1 95.38 50 SER B N 1
ATOM 1356 C CA . SER B 1 50 ? 1.176 -2.539 -10.156 1 95.38 50 SER B CA 1
ATOM 1357 C C . SER B 1 50 ? 2.32 -2.227 -9.195 1 95.38 50 SER B C 1
ATOM 1359 O O . SER B 1 50 ? 2.188 -1.366 -8.328 1 95.38 50 SER B O 1
ATOM 1361 N N . VAL B 1 51 ? 3.393 -2.977 -9.445 1 96 51 VAL B N 1
ATOM 1362 C CA . VAL B 1 51 ? 4.543 -2.789 -8.57 1 96 51 VAL B CA 1
ATOM 1363 C C . VAL B 1 51 ? 5.625 -1.999 -9.297 1 96 51 VAL B C 1
ATOM 1365 O O . VAL B 1 51 ? 6.215 -2.486 -10.266 1 96 51 VAL B O 1
ATOM 1368 N N . PRO B 1 52 ? 6.008 -0.858 -8.812 1 92.31 52 PRO B N 1
ATOM 1369 C CA . PRO B 1 52 ? 6.953 0.013 -9.516 1 92.31 52 PRO B CA 1
ATOM 1370 C C . PRO B 1 52 ? 8.344 -0.609 -9.641 1 92.31 52 PRO B C 1
ATOM 1372 O O . PRO B 1 52 ? 9.023 -0.392 -10.648 1 92.31 52 PRO B O 1
ATOM 1375 N N . SER B 1 53 ? 8.773 -1.354 -8.703 1 90.81 53 SER B N 1
ATOM 1376 C CA . SER B 1 53 ? 10.117 -1.922 -8.68 1 90.81 53 SER B CA 1
ATOM 1377 C C . SER B 1 53 ? 10.281 -2.994 -9.758 1 90.81 53 SER B C 1
ATOM 1379 O O . SER B 1 53 ? 11.398 -3.381 -10.094 1 90.81 53 SER B O 1
ATOM 1381 N N . LEU B 1 54 ? 9.188 -3.455 -10.258 1 91.5 54 LEU B N 1
ATOM 1382 C CA . LEU B 1 54 ? 9.219 -4.574 -11.188 1 91.5 54 LEU B CA 1
ATOM 1383 C C . LEU B 1 54 ? 8.984 -4.094 -12.617 1 91.5 54 LEU B C 1
ATOM 1385 O O . LEU B 1 54 ? 9.039 -4.887 -13.562 1 91.5 54 LEU B O 1
ATOM 1389 N N . GLN B 1 55 ? 8.836 -2.852 -12.852 1 82.56 55 GLN B N 1
ATOM 1390 C CA . GLN B 1 55 ? 8.531 -2.33 -14.18 1 82.56 55 GLN B CA 1
ATOM 1391 C C . GLN B 1 55 ? 9.734 -2.449 -15.109 1 82.56 55 GLN B C 1
ATOM 1393 O O . GLN B 1 55 ? 10.828 -1.983 -14.781 1 82.56 55 GLN B O 1
ATOM 1398 N N . GLY B 1 56 ? 9.453 -3.111 -16.219 1 78.62 56 GLY B N 1
ATOM 1399 C CA . GLY B 1 56 ? 10.469 -3.188 -17.266 1 78.62 56 GLY B CA 1
ATOM 1400 C C . GLY B 1 56 ? 11.422 -4.352 -17.078 1 78.62 56 GLY B C 1
ATOM 1401 O O . GLY B 1 56 ? 12.367 -4.512 -17.844 1 78.62 56 GLY B O 1
ATOM 1402 N N . GLU B 1 57 ? 11.375 -5.07 -15.961 1 74.38 57 GLU B N 1
ATOM 1403 C CA . GLU B 1 57 ? 12.281 -6.184 -15.688 1 74.38 57 GLU B CA 1
ATOM 1404 C C . GLU B 1 57 ? 11.578 -7.523 -15.859 1 74.38 57 GLU B C 1
ATOM 1406 O O . GLU B 1 57 ? 10.375 -7.633 -15.609 1 74.38 57 GLU B O 1
ATOM 1411 N N . LYS B 1 58 ? 12.344 -8.344 -16.438 1 87.12 58 LYS B N 1
ATOM 1412 C CA . LYS B 1 58 ? 11.82 -9.703 -16.438 1 87.12 58 LYS B CA 1
ATOM 1413 C C . LYS B 1 58 ? 11.922 -10.344 -15.062 1 87.12 58 LYS B C 1
ATOM 1415 O O . LYS B 1 58 ? 13.008 -10.391 -14.469 1 87.12 58 LYS B O 1
ATOM 1420 N N . ALA B 1 59 ? 10.898 -10.484 -14.328 1 92.81 59 ALA B N 1
ATOM 1421 C CA . ALA B 1 59 ? 10.891 -11.062 -12.984 1 92.81 59 ALA B CA 1
ATOM 1422 C C . ALA B 1 59 ? 10.188 -12.414 -12.969 1 92.81 59 ALA B C 1
ATOM 1424 O O . ALA B 1 59 ? 9.18 -12.609 -13.664 1 92.81 59 ALA B O 1
ATOM 1425 N N . SER B 1 60 ? 10.836 -13.297 -12.219 1 95.19 60 SER B N 1
ATOM 1426 C CA . SER B 1 60 ? 10.211 -14.609 -12.047 1 95.19 60 SER B CA 1
ATOM 1427 C C . SER B 1 60 ? 8.938 -14.508 -11.211 1 95.19 60 SER B C 1
ATOM 1429 O O . SER B 1 60 ? 8.664 -13.469 -10.609 1 95.19 60 SER B O 1
ATOM 1431 N N . ARG B 1 61 ? 8.18 -15.516 -11.203 1 96.75 61 ARG B N 1
ATOM 1432 C CA . ARG B 1 61 ? 6.945 -15.562 -10.43 1 96.75 61 ARG B CA 1
ATOM 1433 C C . ARG B 1 61 ? 7.23 -15.375 -8.938 1 96.75 61 ARG B C 1
ATOM 1435 O O . ARG B 1 61 ? 6.535 -14.617 -8.258 1 96.75 61 ARG B O 1
ATOM 1442 N N . ALA B 1 62 ? 8.203 -16.125 -8.445 1 97.12 62 ALA B N 1
ATOM 1443 C CA . ALA B 1 62 ? 8.562 -16.016 -7.035 1 97.12 62 ALA B CA 1
ATOM 1444 C C . ALA B 1 62 ? 8.992 -14.602 -6.688 1 97.12 62 ALA B C 1
ATOM 1446 O O . ALA B 1 62 ? 8.586 -14.055 -5.656 1 97.12 62 ALA B O 1
ATOM 1447 N N . GLN B 1 63 ? 9.727 -13.992 -7.504 1 96.25 63 GLN B N 1
ATOM 1448 C CA . GLN B 1 63 ? 10.211 -12.625 -7.297 1 96.25 63 GLN B CA 1
ATOM 1449 C C . GLN B 1 63 ? 9.055 -11.633 -7.289 1 96.25 63 GLN B C 1
ATOM 1451 O O . GLN B 1 63 ? 9.039 -10.695 -6.492 1 96.25 63 GLN B O 1
ATOM 1456 N N . ILE B 1 64 ? 8.141 -11.82 -8.195 1 97.69 64 ILE B N 1
ATOM 1457 C CA . ILE B 1 64 ? 6.977 -10.938 -8.258 1 97.69 64 ILE B CA 1
ATOM 1458 C C . ILE B 1 64 ? 6.207 -11 -6.945 1 97.69 64 ILE B C 1
ATOM 1460 O O . ILE B 1 64 ? 5.855 -9.961 -6.375 1 97.69 64 ILE B O 1
ATOM 1464 N N . LEU B 1 65 ? 6.086 -12.18 -6.477 1 98 65 LEU B N 1
ATOM 1465 C CA . LEU B 1 65 ? 5.355 -12.375 -5.23 1 98 65 LEU B CA 1
ATOM 1466 C C . LEU B 1 65 ? 6.098 -11.734 -4.062 1 98 65 LEU B C 1
ATOM 1468 O O . LEU B 1 65 ? 5.492 -11.031 -3.246 1 98 65 LEU B O 1
ATOM 1472 N N . ASP B 1 66 ? 7.301 -11.953 -3.98 1 97.62 66 ASP B N 1
ATOM 1473 C CA . ASP B 1 66 ? 8.125 -11.422 -2.896 1 97.62 66 ASP B CA 1
ATOM 1474 C C . ASP B 1 66 ? 8.188 -9.898 -2.949 1 97.62 66 ASP B C 1
ATOM 1476 O O . ASP B 1 66 ? 8.039 -9.227 -1.926 1 97.62 66 ASP B O 1
ATOM 1480 N N . LYS B 1 67 ? 8.391 -9.422 -4.133 1 97.19 67 LYS B N 1
ATOM 1481 C CA . LYS B 1 67 ? 8.461 -7.973 -4.293 1 97.19 67 LYS B CA 1
ATOM 1482 C C . LYS B 1 67 ? 7.121 -7.316 -3.99 1 97.19 67 LYS B C 1
ATOM 1484 O O . LYS B 1 67 ? 7.074 -6.215 -3.436 1 97.19 67 LYS B O 1
ATOM 1489 N N . ALA B 1 68 ? 6.066 -7.906 -4.375 1 98 68 ALA B N 1
ATOM 1490 C CA . ALA B 1 68 ? 4.738 -7.391 -4.055 1 98 68 ALA B CA 1
ATOM 1491 C C . ALA B 1 68 ? 4.52 -7.34 -2.545 1 98 68 ALA B C 1
ATOM 1493 O O . ALA B 1 68 ? 3.996 -6.355 -2.02 1 98 68 ALA B O 1
ATOM 1494 N N . THR B 1 69 ? 4.914 -8.398 -1.877 1 97.75 69 THR B N 1
ATOM 1495 C CA . THR B 1 69 ? 4.789 -8.453 -0.425 1 97.75 69 THR B CA 1
ATOM 1496 C C . THR B 1 69 ? 5.59 -7.328 0.227 1 97.75 69 THR B C 1
ATOM 1498 O O . THR B 1 69 ? 5.09 -6.645 1.124 1 97.75 69 THR B O 1
ATOM 1501 N N . GLU B 1 70 ? 6.793 -7.148 -0.223 1 97.69 70 GLU B N 1
ATOM 1502 C CA . GLU B 1 70 ? 7.645 -6.066 0.272 1 97.69 70 GLU B CA 1
ATOM 1503 C C . GLU B 1 70 ? 7 -4.703 0.03 1 97.69 70 GLU B C 1
ATOM 1505 O O . GLU B 1 70 ? 7.008 -3.844 0.912 1 97.69 70 GLU B O 1
ATOM 1510 N N . TYR B 1 71 ? 6.531 -4.559 -1.13 1 97.81 71 TYR B N 1
ATOM 1511 C CA . TYR B 1 71 ? 5.914 -3.295 -1.511 1 97.81 71 TYR B CA 1
ATOM 1512 C C . TYR B 1 71 ? 4.691 -3.006 -0.65 1 97.81 71 TYR B C 1
ATOM 1514 O O . TYR B 1 71 ? 4.488 -1.872 -0.209 1 97.81 71 TYR B O 1
ATOM 1522 N N . ILE B 1 72 ? 3.898 -3.99 -0.414 1 97.81 72 ILE B N 1
ATOM 1523 C CA . ILE B 1 72 ? 2.717 -3.838 0.428 1 97.81 72 ILE B CA 1
ATOM 1524 C C . ILE B 1 72 ? 3.139 -3.418 1.835 1 97.81 72 ILE B C 1
ATOM 1526 O O . ILE B 1 72 ? 2.555 -2.5 2.416 1 97.81 72 ILE B O 1
ATOM 1530 N N . GLN B 1 73 ? 4.148 -4.027 2.367 1 97.38 73 GLN B N 1
ATOM 1531 C CA . GLN B 1 73 ? 4.641 -3.684 3.697 1 97.38 73 GLN B CA 1
ATOM 1532 C C . GLN B 1 73 ? 5.16 -2.248 3.74 1 97.38 73 GLN B C 1
ATOM 1534 O O . GLN B 1 73 ? 4.875 -1.509 4.688 1 97.38 73 GLN B O 1
ATOM 1539 N N . TYR B 1 74 ? 5.91 -1.871 2.768 1 97.88 74 TYR B N 1
ATOM 1540 C CA . TYR B 1 74 ? 6.414 -0.507 2.654 1 97.88 74 TYR B CA 1
ATOM 1541 C C . TYR B 1 74 ? 5.27 0.497 2.629 1 97.88 74 TYR B C 1
ATOM 1543 O O . TYR B 1 74 ? 5.301 1.504 3.342 1 97.88 74 TYR B O 1
ATOM 1551 N N . MET B 1 75 ? 4.285 0.211 1.863 1 97.19 75 MET B N 1
ATOM 1552 C CA . MET B 1 75 ? 3.145 1.109 1.707 1 97.19 75 MET B CA 1
ATOM 1553 C C . MET B 1 75 ? 2.381 1.251 3.02 1 97.19 75 MET B C 1
ATOM 1555 O O . MET B 1 75 ? 1.886 2.334 3.34 1 97.19 75 MET B O 1
ATOM 1559 N N . ARG B 1 76 ? 2.24 0.171 3.689 1 96.69 76 ARG B N 1
ATOM 1560 C CA . ARG B 1 76 ? 1.575 0.208 4.988 1 96.69 76 ARG B CA 1
ATOM 1561 C C . ARG B 1 76 ? 2.328 1.108 5.965 1 96.69 76 ARG B C 1
ATOM 1563 O O . ARG B 1 76 ? 1.722 1.93 6.652 1 96.69 76 ARG B O 1
ATOM 1570 N N . ARG B 1 77 ? 3.566 0.971 6.023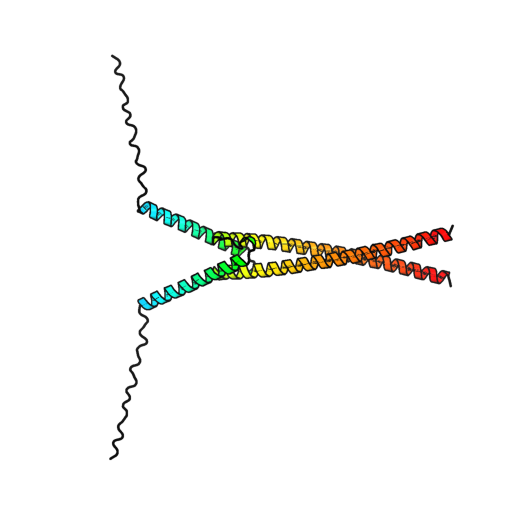 1 97.5 77 ARG B N 1
ATOM 1571 C CA . ARG B 1 77 ? 4.391 1.817 6.883 1 97.5 77 ARG B CA 1
ATOM 1572 C C . ARG B 1 77 ? 4.273 3.283 6.477 1 97.5 77 ARG B C 1
ATOM 1574 O O . ARG B 1 77 ? 4.105 4.156 7.332 1 97.5 77 ARG B O 1
ATOM 1581 N N . LYS B 1 78 ? 4.379 3.443 5.242 1 97.94 78 LYS B N 1
ATOM 1582 C CA . LYS B 1 78 ? 4.297 4.809 4.73 1 97.94 78 LYS B CA 1
ATOM 1583 C C . LYS B 1 78 ? 2.945 5.438 5.055 1 97.94 78 LYS B C 1
ATOM 1585 O O . LYS B 1 78 ? 2.881 6.594 5.484 1 97.94 78 LYS B O 1
ATOM 1590 N N . ASN B 1 79 ? 1.947 4.688 4.797 1 97.62 79 ASN B N 1
ATOM 1591 C CA . ASN B 1 79 ? 0.61 5.18 5.117 1 97.62 79 ASN B CA 1
ATOM 1592 C C . ASN B 1 79 ? 0.47 5.5 6.602 1 97.62 79 ASN B C 1
ATOM 1594 O O . ASN B 1 79 ? -0.144 6.504 6.969 1 97.62 79 ASN B O 1
ATOM 1598 N N . HIS B 1 80 ? 1.062 4.66 7.391 1 97.5 80 HIS B N 1
ATOM 1599 C CA . HIS B 1 80 ? 1.039 4.902 8.828 1 97.5 80 HIS B CA 1
ATOM 1600 C C . HIS B 1 80 ? 1.785 6.184 9.188 1 97.5 80 HIS B C 1
ATOM 1602 O O . HIS B 1 80 ? 1.285 7.004 9.961 1 97.5 80 HIS B O 1
ATOM 1608 N N . THR B 1 81 ? 2.873 6.461 8.672 1 98.44 81 THR B N 1
ATOM 1609 C CA . THR B 1 81 ? 3.67 7.664 8.898 1 98.44 81 THR B CA 1
ATOM 1610 C C . THR B 1 81 ? 2.912 8.906 8.445 1 98.44 81 THR B C 1
ATOM 1612 O O . THR B 1 81 ? 2.861 9.906 9.164 1 98.44 81 THR B O 1
ATOM 1615 N N . HIS B 1 82 ? 2.332 8.797 7.262 1 98.5 82 HIS B N 1
ATOM 1616 C CA . HIS B 1 82 ? 1.553 9.914 6.754 1 98.5 82 HIS B CA 1
ATOM 1617 C C . HIS B 1 82 ? 0.381 10.234 7.676 1 98.5 82 HIS B C 1
ATOM 1619 O O . HIS B 1 82 ? 0.073 11.406 7.91 1 98.5 82 HIS B O 1
ATOM 1625 N N . GLN B 1 83 ? -0.218 9.234 8.18 1 98.31 83 GLN B N 1
ATOM 1626 C CA . GLN B 1 83 ? -1.323 9.43 9.117 1 98.31 83 GLN B CA 1
ATOM 1627 C C . GLN B 1 83 ? -0.851 10.125 10.391 1 98.31 83 GLN B C 1
ATOM 1629 O O . GLN B 1 83 ? -1.521 11.031 10.891 1 98.31 83 GLN B O 1
ATOM 1634 N N . GLN B 1 84 ? 0.298 9.766 10.906 1 98.56 84 GLN B N 1
ATOM 1635 C CA . GLN B 1 84 ? 0.876 10.406 12.086 1 98.56 84 GLN B CA 1
ATOM 1636 C C . GLN B 1 84 ? 1.21 11.867 11.805 1 98.56 84 GLN B C 1
ATOM 1638 O O . GLN B 1 84 ? 0.951 12.742 12.633 1 98.56 84 GLN B O 1
ATOM 1643 N N . ASP B 1 85 ? 1.722 12.078 10.727 1 98.62 85 ASP B N 1
ATOM 1644 C CA . ASP B 1 85 ? 2.045 13.445 10.336 1 98.62 85 ASP B CA 1
ATOM 1645 C C . ASP B 1 85 ? 0.787 14.312 10.266 1 98.62 85 ASP B C 1
ATOM 1647 O O . ASP B 1 85 ? 0.783 15.453 10.727 1 98.62 85 ASP B O 1
ATOM 1651 N N . ILE B 1 86 ? -0.221 13.766 9.648 1 98.69 86 ILE B N 1
ATOM 1652 C CA . ILE B 1 86 ? -1.488 14.484 9.539 1 98.69 86 ILE B CA 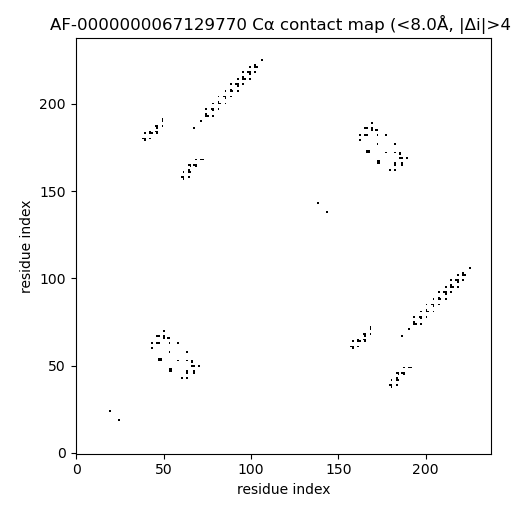1
ATOM 1653 C C . ILE B 1 86 ? -2.012 14.836 10.93 1 98.69 86 ILE B C 1
ATOM 1655 O O . ILE B 1 86 ? -2.391 15.977 11.18 1 98.69 86 ILE B O 1
ATOM 1659 N N . ASP B 1 87 ? -1.935 13.875 11.828 1 98.69 87 ASP B N 1
ATOM 1660 C CA . ASP B 1 87 ? -2.428 14.102 13.188 1 98.69 87 ASP B CA 1
ATOM 1661 C C . ASP B 1 87 ? -1.602 15.172 13.898 1 98.69 87 ASP B C 1
ATOM 1663 O O . ASP B 1 87 ? -2.152 16.031 14.594 1 98.69 87 ASP B O 1
ATOM 1667 N N . ASP B 1 88 ? -0.352 15.133 13.727 1 98.69 88 ASP B N 1
ATOM 1668 C CA . ASP B 1 88 ? 0.536 16.125 14.336 1 98.69 88 ASP B CA 1
ATOM 1669 C C . ASP B 1 88 ? 0.273 17.516 13.773 1 98.69 88 ASP B C 1
ATOM 1671 O O . ASP B 1 88 ? 0.195 18.484 14.523 1 98.69 88 ASP B O 1
ATOM 1675 N N . LEU B 1 89 ? 0.055 17.547 12.477 1 98.5 89 LEU B N 1
ATOM 1676 C CA . LEU B 1 89 ? -0.187 18.828 11.828 1 98.5 89 LEU B CA 1
ATOM 1677 C C . LEU B 1 89 ? -1.542 19.406 12.234 1 98.5 89 LEU B C 1
ATOM 1679 O O . LEU B 1 89 ? -1.684 20.609 12.414 1 98.5 89 LEU B O 1
ATOM 1683 N N . LYS B 1 90 ? -2.451 18.531 12.461 1 98.38 90 LYS B N 1
ATOM 1684 C CA . LYS B 1 90 ? -3.766 18.953 12.93 1 98.38 90 LYS B CA 1
ATOM 1685 C C . LYS B 1 90 ? -3.691 19.516 14.344 1 98.38 90 LYS B C 1
ATOM 1687 O O . LYS B 1 90 ? -4.32 20.531 14.656 1 98.38 90 LYS B O 1
ATOM 1692 N N . ARG B 1 91 ? -2.879 18.922 15.141 1 98.44 91 ARG B N 1
ATOM 1693 C CA . ARG B 1 91 ? -2.678 19.391 16.5 1 98.44 91 ARG B CA 1
ATOM 1694 C C . ARG B 1 91 ? -1.993 20.766 16.516 1 98.44 91 ARG B C 1
ATOM 1696 O O . ARG B 1 91 ? -2.412 21.672 17.234 1 98.44 91 ARG B O 1
ATOM 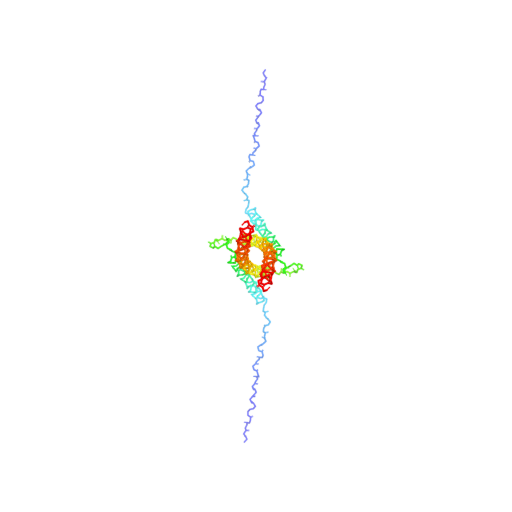1703 N N . GLN B 1 92 ? -1.05 20.844 15.688 1 98 92 GLN B N 1
ATOM 1704 C CA . GLN B 1 92 ? -0.334 22.109 15.586 1 98 92 GLN B CA 1
ATOM 1705 C C . GLN B 1 92 ? -1.244 23.219 15.055 1 98 92 GLN B C 1
ATOM 1707 O O . GLN B 1 92 ? -1.222 24.344 15.57 1 98 92 GLN B O 1
ATOM 1712 N N . ASN B 1 93 ? -1.976 22.891 14.078 1 98.06 93 ASN B N 1
ATOM 1713 C CA . ASN B 1 93 ? -2.934 23.828 13.516 1 98.06 93 ASN B CA 1
ATOM 1714 C C . ASN B 1 93 ? -3.949 24.281 14.562 1 98.06 93 ASN B C 1
ATOM 1716 O O . ASN B 1 93 ? -4.301 25.469 14.617 1 98.06 93 ASN B O 1
ATOM 1720 N N . ALA B 1 94 ? -4.309 23.391 15.383 1 97.88 94 ALA B N 1
ATOM 1721 C CA . ALA B 1 94 ? -5.262 23.719 16.438 1 97.88 94 ALA B CA 1
ATOM 1722 C C . ALA B 1 94 ? -4.637 24.656 17.469 1 97.88 94 ALA B C 1
ATOM 1724 O O . ALA B 1 94 ? -5.277 25.609 17.938 1 97.88 94 ALA B O 1
ATOM 1725 N N . LEU B 1 95 ? -3.42 24.422 17.812 1 98.06 95 LEU B N 1
ATOM 1726 C CA . LEU B 1 95 ? -2.695 25.266 18.766 1 98.06 95 LEU B CA 1
ATOM 1727 C C . LEU B 1 95 ? -2.498 26.656 18.188 1 98.06 95 LEU B C 1
ATOM 1729 O O . LEU B 1 95 ? -2.707 27.656 18.891 1 98.06 95 LEU B O 1
ATOM 1733 N N . LEU B 1 96 ? -2.244 26.75 16.938 1 97.75 96 LEU B N 1
ATOM 1734 C CA . LEU B 1 96 ? -2.029 28.047 16.281 1 97.75 96 LEU B CA 1
ATOM 1735 C C . LEU B 1 96 ? -3.336 28.828 16.172 1 97.75 96 LEU B C 1
ATOM 1737 O O . LEU B 1 96 ? -3.354 30.047 16.359 1 97.75 96 LEU B O 1
ATOM 1741 N N . GLU B 1 97 ? -4.406 28.094 15.969 1 97.25 97 GLU B N 1
ATOM 1742 C CA . GLU B 1 97 ? -5.719 28.719 15.906 1 97.25 97 GLU B CA 1
ATOM 1743 C C . GLU B 1 97 ? -6.109 29.312 17.266 1 97.25 97 GLU B C 1
ATOM 1745 O O . GLU B 1 97 ? -6.676 30.391 17.344 1 97.25 97 GLU B O 1
ATOM 1750 N N . GLN B 1 98 ? -5.777 28.594 18.328 1 97.31 98 GLN B N 1
ATOM 1751 C CA . GLN B 1 98 ? -6.047 29.078 19.688 1 97.31 98 GLN B CA 1
ATOM 1752 C C . GLN B 1 98 ? -5.215 30.328 20 1 97.31 98 GLN B C 1
ATOM 1754 O O . GLN B 1 98 ? -5.719 31.266 20.609 1 97.31 98 GLN B O 1
ATOM 1759 N N . GLN B 1 99 ? -4.031 30.312 19.531 1 95.94 99 GLN B N 1
ATOM 1760 C CA . GLN B 1 99 ? -3.154 31.453 19.75 1 95.94 99 GLN B CA 1
ATOM 1761 C C . GLN B 1 99 ? -3.666 32.688 19 1 95.94 99 GLN B C 1
ATOM 1763 O O . GLN B 1 99 ? -3.666 33.781 19.547 1 95.94 99 GLN B O 1
ATOM 1768 N N . VAL B 1 100 ? -4.121 32.438 17.781 1 96.56 100 VAL B N 1
ATOM 1769 C CA . VAL B 1 100 ? -4.664 33.562 16.984 1 96.56 100 VAL B CA 1
ATOM 1770 C C . VAL B 1 100 ? -5.91 34.125 17.672 1 96.56 100 VAL B C 1
ATOM 1772 O O . VAL B 1 100 ? -6.059 35.344 17.781 1 96.56 100 VAL B O 1
ATOM 1775 N N . ARG B 1 101 ? -6.715 33.312 18.219 1 94.88 101 ARG B N 1
ATOM 1776 C CA . ARG B 1 101 ? -7.93 33.75 18.906 1 94.88 101 ARG B CA 1
ATOM 1777 C C . ARG B 1 101 ? -7.598 34.5 20.188 1 94.88 101 ARG B C 1
ATOM 1779 O O . ARG B 1 101 ? -8.227 35.531 20.484 1 94.88 101 ARG B O 1
ATOM 1786 N N . ALA B 1 102 ? -6.559 34.062 20.859 1 94.62 102 ALA B N 1
ATOM 1787 C CA . ALA B 1 102 ? -6.145 34.719 22.094 1 94.62 102 ALA B CA 1
ATOM 1788 C C . ALA B 1 102 ? -5.566 36.094 21.812 1 94.62 102 ALA B C 1
ATOM 1790 O O . ALA B 1 102 ? -5.871 37.062 22.531 1 94.62 102 ALA B O 1
ATOM 1791 N N . LEU B 1 103 ? -4.887 36.25 20.734 1 92.12 103 LEU B N 1
ATOM 1792 C CA . LEU B 1 103 ? -4.273 37.531 20.359 1 92.12 103 LEU B CA 1
ATOM 1793 C C . LEU B 1 103 ? -5.32 38.5 19.844 1 92.12 103 LEU B C 1
ATOM 1795 O O . LEU B 1 103 ? -5.25 39.688 20.109 1 92.12 103 LEU B O 1
ATOM 1799 N N . GLU B 1 104 ? -6.281 37.938 19.141 1 91.19 104 GLU B N 1
ATOM 1800 C CA . GLU B 1 104 ? -7.363 38.781 18.625 1 91.19 104 GLU B CA 1
ATOM 1801 C C . GLU B 1 104 ? -8.25 39.281 19.75 1 91.19 104 GLU B C 1
ATOM 1803 O O . GLU B 1 104 ? -8.672 40.438 19.734 1 91.19 104 GLU B O 1
ATOM 1808 N N . LYS B 1 105 ? -8.445 38.531 20.781 1 89.5 105 LYS B N 1
ATOM 1809 C CA . LYS B 1 105 ? -9.234 38.938 21.938 1 89.5 105 LYS B CA 1
ATOM 1810 C C . LYS B 1 105 ? -8.508 40 22.75 1 89.5 105 LYS B C 1
ATOM 1812 O O . LYS B 1 105 ? -9.117 40.969 23.203 1 89.5 105 LYS B O 1
ATOM 1817 N N . ALA B 1 106 ? -7.277 39.906 22.781 1 85.44 106 ALA B N 1
ATOM 1818 C CA . ALA B 1 106 ? -6.473 40.875 23.516 1 85.44 106 ALA B CA 1
ATOM 1819 C C . ALA B 1 106 ? -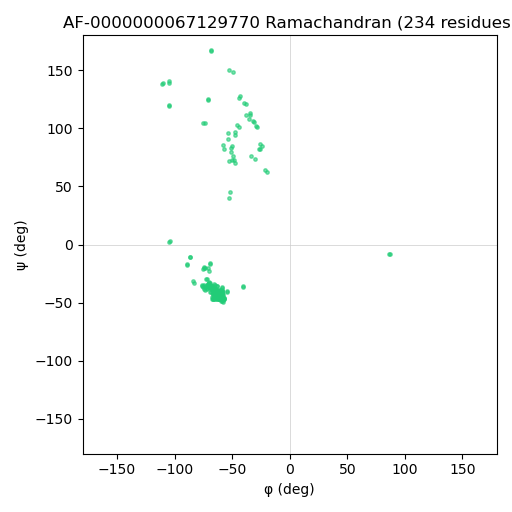6.453 42.219 22.812 1 85.44 106 ALA B C 1
ATOM 1821 O O . ALA B 1 106 ? -6.504 43.281 23.453 1 85.44 106 ALA B O 1
ATOM 1822 N N . ARG B 1 107 ? -6.398 42.188 21.531 1 82.88 107 ARG B N 1
ATOM 1823 C CA . ARG B 1 107 ? -6.41 43.406 20.719 1 82.88 107 ARG B CA 1
ATOM 1824 C C . ARG B 1 107 ? -7.75 44.125 20.828 1 82.88 107 ARG B C 1
ATOM 1826 O O . ARG B 1 107 ? -7.801 45.344 20.906 1 82.88 107 ARG B O 1
ATOM 1833 N N . TYR B 1 108 ? -8.789 43.344 20.922 1 83.25 108 TYR B N 1
ATOM 1834 C CA . TYR B 1 108 ? -10.125 43.906 21.031 1 83.25 108 TYR B CA 1
ATOM 1835 C C . TYR B 1 108 ? -10.32 44.562 22.391 1 83.25 108 TYR B C 1
ATOM 1837 O O . TYR B 1 108 ? -10.859 45.688 22.469 1 83.25 108 TYR B O 1
ATOM 1845 N N . VAL B 1 109 ? -9.734 44 23.438 1 81.88 109 VAL B N 1
ATOM 1846 C CA . VAL B 1 109 ? -9.867 44.5 24.797 1 81.88 109 VAL B CA 1
ATOM 1847 C C . VAL B 1 109 ? -9.094 45.812 24.938 1 81.88 109 VAL B C 1
ATOM 1849 O O . VAL B 1 109 ? -9.57 46.781 25.547 1 81.88 109 VAL B O 1
ATOM 1852 N N . VAL B 1 110 ? -7.945 45.938 24.219 1 78 110 VAL B N 1
ATOM 1853 C CA . VAL B 1 110 ? -7.105 47.125 24.297 1 78 110 VAL B CA 1
ATOM 1854 C C . VAL B 1 110 ? -7.746 48.25 23.5 1 78 110 VAL B C 1
ATOM 1856 O O . VAL B 1 110 ? -7.762 49.406 23.953 1 78 110 VAL B O 1
ATOM 1859 N N . HIS B 1 111 ? -8.398 47.906 22.422 1 78.06 111 HIS B N 1
ATOM 1860 C CA . HIS B 1 111 ? -9.039 48.938 21.594 1 78.06 111 HIS B CA 1
ATOM 1861 C C . HIS B 1 111 ? -10.289 49.469 22.266 1 78.06 111 HIS B C 1
ATOM 1863 O O . HIS B 1 111 ? -10.531 50.688 22.234 1 78.06 111 HIS B O 1
ATOM 1869 N N . THR B 1 112 ? -11.055 48.625 22.984 1 81.81 112 THR B N 1
ATOM 1870 C CA . THR B 1 112 ? -12.266 49.062 23.656 1 81.81 112 THR B CA 1
ATOM 1871 C C . THR B 1 112 ? -11.914 49.906 24.875 1 81.81 112 THR B C 1
ATOM 1873 O O . THR B 1 112 ? -12.594 50.906 25.156 1 81.81 112 THR B O 1
ATOM 1876 N N . ALA B 1 113 ? -10.836 49.781 25.578 1 76.81 113 ALA B N 1
ATOM 1877 C CA . ALA B 1 113 ? -10.398 50.562 26.75 1 76.81 113 ALA B CA 1
ATOM 1878 C C . ALA B 1 113 ? -9.922 51.938 26.344 1 76.81 113 ALA B C 1
ATOM 1880 O O . ALA B 1 113 ? -10.195 52.938 27.047 1 76.81 113 ALA B O 1
ATOM 1881 N N . GLN B 1 114 ? -9.25 52.094 25.266 1 71.06 114 GLN B N 1
ATOM 1882 C CA . GLN B 1 114 ? -8.75 53.406 24.797 1 71.06 114 GLN B CA 1
ATOM 1883 C C . GLN B 1 114 ? -9.883 54.281 24.312 1 71.06 114 GLN B C 1
ATOM 1885 O O . GLN B 1 114 ? -9.852 55.5 24.516 1 71.06 114 GLN B O 1
ATOM 1890 N N . SER B 1 115 ? -10.906 53.656 23.719 1 74.81 115 SER B N 1
ATOM 1891 C CA . SER B 1 115 ? -12.039 54.469 23.25 1 74.81 115 SER B CA 1
ATOM 1892 C C . SER B 1 115 ? -12.852 55 24.422 1 74.81 115 SER B C 1
ATOM 1894 O O . SER B 1 115 ? -13.375 56.125 24.344 1 74.81 115 SER B O 1
ATOM 1896 N N . CYS B 1 116 ? -12.852 54.5 25.656 1 76.88 116 CYS B N 1
ATOM 1897 C CA . CYS B 1 116 ? -13.586 54.969 26.828 1 76.88 116 CYS B CA 1
ATOM 1898 C C . CYS B 1 116 ? -12.852 56.094 27.531 1 76.88 116 CYS B C 1
ATOM 1900 O O . CYS B 1 116 ? -13.477 56.969 28.109 1 76.88 116 CYS B O 1
ATOM 1902 N N . LEU B 1 117 ? -11.516 56.062 27.469 1 64.56 117 LEU B N 1
ATOM 1903 C CA . LEU B 1 117 ? -10.75 57.125 28.094 1 64.56 117 LEU B CA 1
ATOM 1904 C C . LEU B 1 117 ? -10.812 58.406 27.266 1 64.56 117 LEU B C 1
ATOM 1906 O O . LEU B 1 117 ? -10.664 59.5 27.797 1 64.56 117 LEU B O 1
ATOM 1910 N N . ALA B 1 118 ? -11.141 58.219 25.984 1 65.44 118 ALA B N 1
ATOM 1911 C CA . ALA B 1 118 ? -11.211 59.375 25.125 1 65.44 118 ALA B CA 1
ATOM 1912 C C . ALA B 1 118 ? -12.609 60 25.141 1 65.44 118 ALA B C 1
ATOM 1914 O O . ALA B 1 118 ? -12.789 61.156 24.766 1 65.44 118 ALA B O 1
ATOM 1915 N N . SER B 1 119 ? -13.562 59.344 25.562 1 58.25 119 SER B N 1
ATOM 1916 C CA . SER B 1 119 ? -14.859 59.969 25.75 1 58.25 119 SER B CA 1
ATOM 1917 C C . SER B 1 119 ? -14.977 60.594 27.141 1 58.25 119 SER B C 1
ATOM 1919 O O . SER B 1 119 ? -14.477 60.031 28.109 1 58.25 119 SER B O 1
#